Protein AF-A0A8T0EPK6-F1 (afdb_monomer_lite)

Structure (mmCIF, N/CA/C/O backbone):
data_AF-A0A8T0EPK6-F1
#
_entry.id   AF-A0A8T0EPK6-F1
#
loop_
_atom_site.group_PDB
_atom_site.id
_atom_site.type_symbol
_atom_site.label_atom_id
_atom_site.label_alt_id
_atom_site.label_comp_id
_atom_site.label_asym_id
_atom_site.label_entity_id
_atom_site.label_seq_id
_atom_site.pdbx_PDB_ins_code
_atom_site.Cartn_x
_atom_site.Cartn_y
_atom_site.Cartn_z
_atom_site.occupancy
_atom_site.B_iso_or_equiv
_atom_site.auth_seq_id
_atom_site.auth_comp_id
_atom_site.auth_asym_id
_atom_site.auth_atom_id
_atom_site.pdbx_PDB_model_num
ATOM 1 N N . MET A 1 1 ? 7.934 21.212 -7.593 1.00 54.94 1 MET A N 1
ATOM 2 C CA . MET A 1 1 ? 6.826 21.525 -8.518 1.00 54.94 1 MET A CA 1
ATOM 3 C C . MET A 1 1 ? 5.570 21.949 -7.765 1.00 54.94 1 MET A C 1
ATOM 5 O O . MET A 1 1 ? 5.146 23.077 -7.941 1.00 54.94 1 MET A O 1
ATOM 9 N N . LEU A 1 2 ? 5.043 21.119 -6.858 1.00 59.16 2 LEU A N 1
ATOM 10 C CA . LEU A 1 2 ? 3.765 21.383 -6.172 1.00 59.16 2 LEU A CA 1
ATOM 11 C C . LEU A 1 2 ? 3.836 22.326 -4.954 1.00 59.16 2 LEU A C 1
ATOM 13 O O . LEU A 1 2 ? 2.843 22.945 -4.594 1.00 59.16 2 LEU A O 1
ATOM 17 N N . THR A 1 3 ? 4.998 22.454 -4.313 1.00 61.75 3 THR A N 1
ATOM 18 C CA . THR A 1 3 ? 5.167 23.239 -3.072 1.00 61.75 3 THR A CA 1
ATOM 19 C C . THR A 1 3 ? 5.870 24.584 -3.276 1.00 61.75 3 THR A C 1
ATOM 21 O O . THR A 1 3 ? 5.873 25.424 -2.377 1.00 61.75 3 THR A O 1
ATOM 24 N N . GLY A 1 4 ? 6.452 24.811 -4.457 1.00 59.88 4 GLY A N 1
ATOM 25 C CA . GLY A 1 4 ? 7.113 26.067 -4.823 1.00 59.88 4 GLY A CA 1
ATOM 26 C C . GLY A 1 4 ? 6.169 27.030 -5.546 1.00 59.88 4 GLY A C 1
ATOM 27 O O . GLY A 1 4 ? 5.113 26.625 -6.024 1.00 59.88 4 GLY A O 1
ATOM 28 N N . ASP A 1 5 ? 6.558 28.299 -5.681 1.00 57.09 5 ASP A N 1
ATOM 29 C CA . ASP A 1 5 ? 5.807 29.312 -6.445 1.00 57.09 5 ASP A CA 1
ATOM 30 C C . ASP A 1 5 ? 5.974 29.141 -7.967 1.00 57.09 5 ASP A C 1
ATOM 32 O O . ASP A 1 5 ? 6.393 30.048 -8.686 1.00 57.09 5 ASP A O 1
ATOM 36 N N . MET A 1 6 ? 5.667 27.943 -8.463 1.00 64.62 6 MET A N 1
ATOM 37 C CA . MET A 1 6 ? 5.674 27.615 -9.888 1.00 64.62 6 MET A CA 1
ATOM 38 C C . MET A 1 6 ? 4.297 27.893 -10.519 1.00 64.62 6 MET A C 1
ATOM 40 O O . MET A 1 6 ? 3.319 28.163 -9.815 1.00 64.62 6 MET A O 1
ATOM 44 N N . LYS A 1 7 ? 4.208 27.887 -11.856 1.00 58.38 7 LYS A N 1
ATOM 45 C CA . LYS A 1 7 ? 2.965 28.217 -12.588 1.00 58.38 7 LYS A CA 1
ATOM 46 C C . LYS A 1 7 ? 1.820 27.264 -12.231 1.00 58.38 7 LYS A C 1
ATOM 48 O O . LYS A 1 7 ? 0.671 27.679 -12.146 1.00 58.38 7 LYS A O 1
ATOM 53 N N . GLU A 1 8 ? 2.162 26.020 -11.948 1.00 65.25 8 GLU A N 1
ATOM 54 C CA . GLU A 1 8 ? 1.281 24.910 -11.609 1.00 65.25 8 GLU A CA 1
ATOM 55 C C . GLU A 1 8 ? 0.547 25.160 -10.286 1.00 65.25 8 GLU A C 1
ATOM 57 O O . GLU A 1 8 ? -0.631 24.843 -10.165 1.00 65.25 8 GLU A O 1
ATOM 62 N N . LYS A 1 9 ? 1.191 25.845 -9.329 1.00 62.78 9 LYS A N 1
ATOM 63 C CA . LYS A 1 9 ? 0.548 26.282 -8.079 1.00 62.78 9 LYS A CA 1
ATOM 64 C C . LYS A 1 9 ? -0.528 27.350 -8.313 1.00 62.78 9 LYS A C 1
ATOM 66 O O . LYS A 1 9 ? -1.444 27.469 -7.512 1.00 62.78 9 LYS A O 1
ATOM 71 N N . LYS A 1 10 ? -0.417 28.145 -9.385 1.00 62.59 10 LYS A N 1
ATOM 72 C CA . LYS A 1 10 ? -1.391 29.202 -9.724 1.00 62.59 10 LYS A CA 1
ATOM 73 C C . LYS A 1 10 ? -2.528 28.708 -10.612 1.00 62.59 10 LYS A C 1
ATOM 75 O O . LYS A 1 10 ? -3.620 29.253 -10.530 1.00 62.59 10 LYS A O 1
ATOM 80 N N . ASN A 1 11 ? -2.253 27.720 -11.460 1.00 64.31 11 ASN A N 1
ATOM 81 C CA . ASN A 1 11 ? -3.214 27.202 -12.430 1.00 64.31 11 ASN A CA 1
ATOM 82 C C . ASN A 1 11 ? -3.942 25.936 -11.949 1.00 64.31 11 ASN A C 1
ATOM 84 O O . ASN A 1 11 ? -4.816 25.463 -12.666 1.00 64.31 11 ASN A O 1
ATOM 88 N N . GLU A 1 12 ? -3.565 25.378 -10.788 1.00 72.50 12 GLU A N 1
ATOM 89 C CA . GLU A 1 12 ? -4.112 24.127 -10.221 1.00 72.50 12 GLU A CA 1
ATOM 90 C C . GLU A 1 12 ? -4.113 22.950 -11.220 1.00 72.50 12 GLU A C 1
ATOM 92 O O . GLU A 1 12 ? -4.901 22.015 -11.116 1.00 72.50 12 GLU A O 1
ATOM 97 N N . CYS A 1 13 ? -3.217 22.998 -12.209 1.00 77.44 13 CYS A N 1
ATOM 98 C CA . CYS A 1 13 ? -3.175 22.077 -13.335 1.00 77.44 13 CYS A CA 1
ATOM 99 C C . CYS A 1 13 ? -1.723 21.793 -13.728 1.00 77.44 13 CYS A C 1
ATOM 101 O O . CYS A 1 13 ? -0.877 22.694 -13.721 1.00 77.44 13 CYS A O 1
ATOM 103 N N . ILE A 1 14 ? -1.458 20.535 -14.080 1.00 82.06 14 ILE A N 1
ATOM 104 C CA . ILE A 1 14 ? -0.208 20.077 -14.684 1.00 82.06 14 ILE A CA 1
ATOM 105 C C . ILE A 1 14 ? -0.566 19.466 -16.035 1.00 82.06 14 ILE A C 1
ATOM 107 O O . ILE A 1 14 ? -1.287 18.472 -16.092 1.00 82.06 14 ILE A O 1
ATOM 111 N N . GLU A 1 15 ? -0.054 20.057 -17.110 1.00 85.06 15 GLU A N 1
ATOM 112 C CA . GLU A 1 15 ? -0.225 19.543 -18.469 1.00 85.06 15 GLU A CA 1
ATOM 113 C C . GLU A 1 15 ? 0.918 18.573 -18.798 1.00 85.06 15 GLU A C 1
ATOM 115 O O . GLU A 1 15 ? 2.098 18.905 -18.655 1.00 85.06 15 GLU A O 1
ATOM 120 N N . ILE A 1 16 ? 0.560 17.354 -19.210 1.00 88.94 16 ILE A N 1
ATOM 121 C CA . ILE A 1 16 ? 1.489 16.305 -19.645 1.00 88.94 16 ILE A CA 1
ATOM 122 C C . ILE A 1 16 ? 1.130 15.964 -21.091 1.00 88.94 16 ILE A C 1
ATOM 124 O O . ILE A 1 16 ? 0.105 15.338 -21.346 1.00 88.94 16 ILE A O 1
ATOM 128 N N . GLU A 1 17 ? 1.958 16.412 -22.034 1.00 89.94 17 GLU A N 1
ATOM 129 C CA . GLU A 1 17 ? 1.695 16.284 -23.478 1.00 89.94 17 GLU A CA 1
ATOM 130 C C . GLU A 1 17 ? 2.476 15.140 -24.138 1.00 89.94 17 GLU A C 1
ATOM 132 O O . GLU A 1 17 ? 2.153 14.714 -25.244 1.00 89.94 17 GLU A O 1
ATOM 137 N N . ASP A 1 18 ? 3.518 14.642 -23.477 1.00 90.06 18 ASP A N 1
ATOM 138 C CA . ASP A 1 18 ? 4.487 13.706 -24.047 1.00 90.06 18 ASP A CA 1
ATOM 139 C C . ASP A 1 18 ? 4.348 12.272 -23.524 1.00 90.06 18 ASP A C 1
ATOM 141 O O . ASP A 1 18 ? 5.212 11.429 -23.764 1.00 90.06 18 ASP A O 1
ATOM 145 N N . ILE A 1 19 ? 3.246 11.987 -22.830 1.00 94.06 19 ILE A N 1
ATOM 146 C CA . ILE A 1 19 ? 2.870 10.648 -22.382 1.00 94.06 19 ILE A CA 1
ATOM 147 C C . ILE A 1 19 ? 1.453 10.368 -22.864 1.00 94.06 19 ILE A C 1
ATOM 149 O O . ILE A 1 19 ? 0.543 11.169 -22.653 1.00 94.06 19 ILE A O 1
ATOM 153 N N . ALA A 1 20 ? 1.267 9.218 -23.512 1.00 95.00 20 ALA A N 1
ATOM 154 C CA . ALA A 1 20 ? -0.048 8.769 -23.943 1.00 95.00 20 ALA A CA 1
ATOM 155 C C . ALA A 1 20 ? -0.995 8.625 -22.740 1.00 95.00 20 ALA A C 1
ATOM 157 O O . ALA A 1 20 ? -0.586 8.191 -21.663 1.00 95.00 20 ALA A O 1
ATOM 158 N N . TYR A 1 21 ? -2.269 8.971 -22.925 1.00 94.44 21 TYR A N 1
ATOM 159 C CA . TYR A 1 21 ? -3.256 8.980 -21.841 1.00 94.44 21 TYR A CA 1
ATOM 160 C C . TYR A 1 21 ? -3.342 7.639 -21.099 1.00 94.44 21 TYR A C 1
ATOM 162 O O . TYR A 1 21 ? -3.381 7.613 -19.873 1.00 94.44 21 TYR A O 1
ATOM 170 N N . ASP A 1 22 ? -3.327 6.524 -21.826 1.00 95.44 22 ASP A N 1
ATOM 171 C CA . ASP A 1 22 ? -3.434 5.186 -21.248 1.00 95.44 22 ASP A CA 1
ATOM 172 C C . ASP A 1 22 ? -2.182 4.774 -20.451 1.00 95.44 22 ASP A C 1
ATOM 174 O O . ASP A 1 22 ? -2.283 3.955 -19.539 1.00 95.44 22 ASP A O 1
ATOM 178 N N . VAL A 1 23 ? -1.010 5.322 -20.783 1.00 97.44 23 VAL A N 1
ATOM 179 C CA . VAL A 1 23 ? 0.231 5.158 -20.013 1.00 97.44 23 VAL A CA 1
ATOM 180 C C . VAL A 1 23 ? 0.194 6.052 -18.781 1.00 97.44 23 VAL A C 1
ATOM 182 O O . VAL A 1 23 ? 0.561 5.610 -17.694 1.00 97.44 23 VAL A O 1
ATOM 185 N N . LEU A 1 24 ? -0.278 7.292 -18.929 1.00 96.56 24 LEU A N 1
ATOM 186 C CA . LEU A 1 24 ? -0.398 8.233 -17.822 1.00 96.56 24 LEU A CA 1
ATOM 187 C C . LEU A 1 24 ? -1.385 7.731 -16.761 1.00 96.56 24 LEU A C 1
ATOM 189 O O . LEU A 1 24 ? -1.091 7.825 -15.573 1.00 96.56 24 LEU A O 1
ATOM 193 N N . ASP A 1 25 ? -2.512 7.153 -17.173 1.00 96.06 25 ASP A N 1
ATOM 194 C CA . ASP A 1 25 ? -3.487 6.539 -16.267 1.00 96.06 25 ASP A CA 1
ATOM 195 C C . ASP A 1 25 ? -2.848 5.412 -15.439 1.00 96.06 25 ASP A C 1
ATOM 197 O O . ASP A 1 25 ? -2.917 5.426 -14.211 1.00 96.06 25 ASP A O 1
ATOM 201 N N . LYS A 1 26 ? -2.102 4.508 -16.089 1.00 97.94 26 LYS A N 1
ATOM 202 C CA . LYS A 1 26 ? -1.347 3.436 -15.415 1.00 97.94 26 LYS A CA 1
ATOM 203 C C . LYS A 1 26 ? -0.242 3.978 -14.506 1.00 97.94 26 LYS A C 1
ATOM 205 O O . LYS A 1 26 ? -0.017 3.438 -13.426 1.00 97.94 26 LYS A O 1
ATOM 210 N N . PHE A 1 27 ? 0.438 5.045 -14.920 1.00 97.44 27 PHE A N 1
ATOM 211 C CA . PHE A 1 27 ? 1.474 5.705 -14.129 1.00 97.44 27 PHE A CA 1
ATOM 212 C C . PHE A 1 27 ? 0.887 6.298 -12.843 1.00 97.44 27 PHE A C 1
ATOM 214 O O . PHE A 1 27 ? 1.391 6.034 -11.754 1.00 97.44 27 PHE A O 1
ATOM 221 N N . VAL A 1 28 ? -0.222 7.035 -12.945 1.00 95.50 28 VAL A N 1
ATOM 222 C CA . VAL A 1 28 ? -0.933 7.576 -11.778 1.00 95.50 28 VAL A CA 1
ATOM 223 C C . VAL A 1 28 ? -1.485 6.444 -10.914 1.00 95.50 28 VAL A C 1
ATOM 225 O O . VAL A 1 28 ? -1.333 6.482 -9.697 1.00 95.50 28 VAL A O 1
ATOM 228 N N . PHE A 1 29 ? -2.062 5.406 -11.516 1.00 96.44 29 PHE A N 1
ATOM 229 C CA . PHE A 1 29 ? -2.534 4.232 -10.788 1.00 96.44 29 PHE A CA 1
ATOM 230 C C . PHE A 1 29 ? -1.410 3.576 -9.974 1.00 96.44 29 PHE A C 1
ATOM 232 O O . PHE A 1 29 ? -1.604 3.275 -8.794 1.00 96.44 29 PHE A O 1
ATOM 239 N N . PHE A 1 30 ? -0.218 3.424 -10.558 1.00 97.31 30 PHE A N 1
ATOM 240 C CA . PHE A 1 30 ? 0.958 2.914 -9.857 1.00 97.31 30 PHE A CA 1
ATOM 241 C C . PHE A 1 30 ? 1.322 3.785 -8.645 1.00 97.31 30 PHE A C 1
ATOM 243 O O . PHE A 1 30 ? 1.491 3.248 -7.553 1.00 97.31 30 PHE A O 1
ATOM 250 N N . LEU A 1 31 ? 1.356 5.116 -8.790 1.00 95.00 31 LEU A N 1
ATOM 251 C CA . LEU A 1 31 ? 1.685 6.034 -7.686 1.00 95.00 31 LEU A CA 1
ATOM 252 C C . LEU A 1 31 ? 0.762 5.885 -6.465 1.00 95.00 31 LEU A C 1
ATOM 254 O O . LEU A 1 31 ? 1.187 6.137 -5.341 1.00 95.00 31 LEU A O 1
ATOM 258 N N . TYR A 1 32 ? -0.494 5.486 -6.670 1.00 93.19 32 TYR A N 1
ATOM 259 C CA . TYR A 1 32 ? -1.463 5.306 -5.586 1.00 93.19 32 TYR A CA 1
ATOM 260 C C . TYR A 1 32 ? -1.478 3.896 -4.992 1.00 93.19 32 TYR A C 1
ATOM 262 O O . TYR A 1 32 ? -1.980 3.711 -3.884 1.00 93.19 32 TYR A O 1
ATOM 270 N N . THR A 1 33 ? -1.006 2.892 -5.731 1.00 93.38 33 THR A N 1
ATOM 271 C CA . THR A 1 33 ? -1.280 1.480 -5.410 1.00 93.38 33 THR A CA 1
ATOM 272 C C . THR A 1 33 ? -0.041 0.601 -5.331 1.00 93.38 33 THR A C 1
ATOM 274 O O . THR A 1 33 ? -0.163 -0.552 -4.921 1.00 93.38 33 THR A O 1
ATOM 277 N N . ASP A 1 34 ? 1.119 1.097 -5.769 1.00 95.00 34 ASP A N 1
ATOM 278 C CA . ASP A 1 34 ? 2.352 0.324 -5.966 1.00 95.00 34 ASP A CA 1
ATOM 279 C C . ASP A 1 34 ? 2.152 -0.932 -6.845 1.00 95.00 34 ASP A C 1
ATOM 281 O O . ASP A 1 34 ? 2.912 -1.899 -6.781 1.00 95.00 34 ASP A O 1
ATOM 285 N N . THR A 1 35 ? 1.080 -0.968 -7.648 1.00 95.75 35 THR A N 1
ATOM 286 C CA . THR A 1 35 ? 0.671 -2.163 -8.392 1.00 95.75 35 THR A CA 1
ATOM 287 C C . THR A 1 35 ? 1.232 -2.144 -9.808 1.00 95.75 35 THR A C 1
ATOM 289 O O . THR A 1 35 ? 0.911 -1.270 -10.608 1.00 95.75 35 THR A O 1
ATOM 292 N N . PHE A 1 36 ? 2.023 -3.167 -10.131 1.00 95.94 36 PHE A N 1
ATOM 293 C CA . PHE A 1 36 ? 2.616 -3.395 -11.448 1.00 95.94 36 PHE A CA 1
ATOM 294 C C . PHE A 1 36 ? 2.275 -4.813 -11.924 1.00 95.94 36 PHE A C 1
ATOM 296 O O . PHE A 1 36 ? 3.013 -5.768 -11.678 1.00 95.94 36 PHE A O 1
ATOM 303 N N . LYS A 1 37 ? 1.082 -4.978 -12.501 1.00 93.69 37 LYS A N 1
ATOM 304 C CA . LYS A 1 37 ? 0.535 -6.267 -12.951 1.00 93.69 37 LYS A CA 1
ATOM 305 C C . LYS A 1 37 ? -0.322 -6.059 -14.191 1.00 93.69 37 LYS A C 1
ATOM 307 O O . LYS A 1 37 ? -0.842 -4.965 -14.385 1.00 93.69 37 LYS A O 1
ATOM 312 N N . ASP A 1 38 ? -0.468 -7.117 -14.984 1.00 92.25 38 ASP A N 1
ATOM 313 C CA . ASP A 1 38 ? -1.351 -7.149 -16.157 1.00 92.25 38 ASP A CA 1
ATOM 314 C C . ASP A 1 38 ? -1.025 -6.043 -17.183 1.00 92.25 38 ASP A C 1
ATOM 316 O O . ASP A 1 38 ? -1.909 -5.378 -17.721 1.00 92.25 38 ASP A O 1
ATOM 320 N N . LEU A 1 39 ? 0.274 -5.828 -17.427 1.00 95.94 39 LEU A N 1
ATOM 321 C CA . LEU A 1 39 ? 0.796 -4.816 -18.346 1.00 95.94 39 LEU A CA 1
ATOM 322 C C . LEU A 1 39 ? 1.302 -5.457 -19.639 1.00 95.94 39 LEU A C 1
ATOM 324 O O . LEU A 1 39 ? 2.062 -6.424 -19.608 1.00 95.94 39 LEU A O 1
ATOM 328 N N . GLU A 1 40 ? 0.902 -4.877 -20.767 1.00 95.62 40 GLU A N 1
ATOM 329 C CA . GLU A 1 40 ? 1.432 -5.205 -22.092 1.00 95.62 40 GLU A CA 1
ATOM 330 C C . GLU A 1 40 ? 2.783 -4.514 -22.329 1.00 95.62 40 GLU A C 1
ATOM 332 O O . GLU A 1 40 ? 3.109 -3.511 -21.689 1.00 95.62 40 GLU A O 1
ATOM 337 N N . TRP A 1 41 ? 3.561 -5.040 -23.274 1.00 94.81 41 TRP A N 1
ATOM 338 C CA . TRP A 1 41 ? 4.922 -4.588 -23.571 1.00 94.81 41 TRP A CA 1
ATOM 339 C C . TRP A 1 41 ? 5.008 -3.081 -23.854 1.00 94.81 41 TRP A C 1
ATOM 341 O O . TRP A 1 41 ? 5.798 -2.366 -23.234 1.00 94.81 41 TRP A O 1
ATOM 351 N N . GLU A 1 42 ? 4.134 -2.573 -24.722 1.00 95.00 42 GLU A N 1
ATOM 352 C CA . GLU A 1 42 ? 4.067 -1.166 -25.120 1.00 95.00 42 GLU A CA 1
ATOM 353 C C . GLU A 1 42 ? 3.737 -0.256 -23.929 1.00 95.00 42 GLU A C 1
ATOM 355 O O . GLU A 1 42 ? 4.291 0.840 -23.796 1.00 95.00 42 GLU A O 1
ATOM 360 N N . ALA A 1 43 ? 2.881 -0.729 -23.017 1.00 97.00 43 ALA A N 1
ATOM 361 C CA . ALA A 1 43 ? 2.565 -0.006 -21.794 1.00 97.00 43 ALA A CA 1
ATOM 362 C C . ALA A 1 43 ? 3.790 0.075 -20.871 1.00 97.00 43 ALA A C 1
ATOM 364 O O . ALA A 1 43 ? 4.043 1.133 -20.297 1.00 97.00 43 ALA A O 1
ATOM 365 N N . VAL A 1 44 ? 4.582 -0.999 -20.756 1.00 97.44 44 VAL A N 1
ATOM 366 C CA . VAL A 1 44 ? 5.807 -1.003 -19.938 1.00 97.44 44 VAL A CA 1
ATOM 367 C C . VAL A 1 44 ? 6.883 -0.082 -20.519 1.00 97.44 44 VAL A C 1
ATOM 369 O O . VAL A 1 44 ? 7.544 0.619 -19.755 1.00 97.44 44 VAL A O 1
ATOM 372 N N . ILE A 1 45 ? 7.021 0.016 -21.846 1.00 96.00 45 ILE A N 1
ATOM 373 C CA . ILE A 1 45 ? 7.909 1.009 -22.487 1.00 96.00 45 ILE A CA 1
ATOM 374 C C . ILE A 1 45 ? 7.501 2.432 -22.100 1.00 96.00 45 ILE A C 1
ATOM 376 O O . ILE A 1 45 ? 8.342 3.237 -21.684 1.00 96.00 45 ILE A O 1
ATOM 380 N N . GLY A 1 46 ? 6.206 2.741 -22.202 1.00 96.56 46 GLY A N 1
ATOM 381 C CA . GLY A 1 46 ? 5.672 4.039 -21.800 1.00 96.56 46 GLY A CA 1
ATOM 382 C C . GLY A 1 46 ? 5.893 4.333 -20.313 1.00 96.56 46 GLY A C 1
ATOM 383 O O . GLY A 1 46 ? 6.293 5.441 -19.953 1.00 96.56 46 GLY A O 1
ATOM 384 N N . LEU A 1 47 ? 5.683 3.337 -19.449 1.00 98.00 47 LEU A N 1
ATOM 385 C CA . LEU A 1 47 ? 5.897 3.463 -18.008 1.00 98.00 47 LEU A CA 1
ATOM 386 C C . LEU A 1 47 ? 7.374 3.630 -17.653 1.00 98.00 47 LEU A C 1
ATOM 388 O O . LEU A 1 47 ? 7.676 4.431 -16.776 1.00 98.00 47 LEU A O 1
ATOM 392 N N . TYR A 1 48 ? 8.293 2.956 -18.348 1.00 97.50 48 TYR A N 1
ATOM 393 C CA . TYR A 1 48 ? 9.731 3.160 -18.173 1.00 97.50 48 TYR A CA 1
ATOM 394 C C . TYR A 1 48 ? 10.130 4.600 -18.511 1.00 97.50 48 TYR A C 1
ATOM 396 O O . TYR A 1 48 ? 10.816 5.252 -17.723 1.00 97.50 48 TYR A O 1
ATOM 404 N N . TYR A 1 49 ? 9.635 5.122 -19.640 1.00 95.69 49 TYR A N 1
ATOM 405 C CA . TYR A 1 49 ? 9.844 6.518 -20.028 1.00 95.69 49 TYR A CA 1
ATOM 406 C C . TYR A 1 49 ? 9.325 7.487 -18.955 1.00 95.69 49 TYR A C 1
ATOM 408 O O . TYR A 1 49 ? 10.043 8.397 -18.537 1.00 95.69 49 TYR A O 1
ATOM 416 N N . ALA A 1 50 ? 8.093 7.275 -18.483 1.00 96.56 50 ALA A N 1
ATOM 417 C CA . ALA A 1 50 ? 7.474 8.095 -17.446 1.00 96.56 50 ALA A CA 1
ATOM 418 C C . ALA A 1 50 ? 8.248 8.027 -16.119 1.00 96.56 50 ALA A C 1
ATOM 420 O O . ALA A 1 50 ? 8.506 9.055 -15.493 1.00 96.56 50 ALA A O 1
ATOM 421 N N . ALA A 1 51 ? 8.648 6.823 -15.707 1.00 96.56 51 ALA A N 1
ATOM 422 C CA . ALA A 1 51 ? 9.373 6.576 -14.470 1.00 96.56 51 ALA A CA 1
ATOM 423 C C . ALA A 1 51 ? 10.742 7.257 -14.460 1.00 96.56 51 ALA A C 1
ATOM 425 O O . ALA A 1 51 ? 11.087 7.898 -13.472 1.00 96.56 51 ALA A O 1
ATOM 426 N N . ASP A 1 52 ? 11.490 7.182 -15.561 1.00 94.69 52 ASP A N 1
ATOM 427 C CA . ASP A 1 52 ? 12.769 7.878 -15.699 1.00 94.69 52 ASP A CA 1
ATOM 428 C C . ASP A 1 52 ? 12.585 9.404 -15.696 1.00 94.69 52 ASP A C 1
ATOM 430 O O . ASP A 1 52 ? 13.230 10.118 -14.925 1.00 94.69 52 ASP A O 1
ATOM 434 N N . LYS A 1 53 ? 11.629 9.910 -16.486 1.00 92.81 53 LYS A N 1
ATOM 435 C CA . LYS A 1 53 ? 11.350 11.348 -16.599 1.00 92.81 53 LYS A CA 1
ATOM 436 C C . LYS A 1 53 ? 10.944 11.979 -15.264 1.00 92.81 53 LYS A C 1
ATOM 438 O O . LYS A 1 53 ? 11.410 13.071 -14.932 1.00 92.81 53 LYS A O 1
ATOM 443 N N . TYR A 1 54 ? 10.056 11.320 -14.521 1.00 93.12 54 TYR A N 1
ATOM 444 C CA . TYR A 1 54 ? 9.519 11.816 -13.249 1.00 93.12 54 TYR A CA 1
ATOM 445 C C . TYR A 1 54 ? 10.238 11.258 -12.018 1.00 93.12 54 TYR A C 1
ATOM 447 O O . TYR A 1 54 ? 9.821 11.547 -10.899 1.00 93.12 54 TYR A O 1
ATOM 455 N N . GLN A 1 55 ? 11.328 10.511 -12.214 1.00 93.38 55 GLN A N 1
ATOM 456 C CA . GLN A 1 55 ? 12.168 9.954 -11.150 1.00 93.38 55 GLN A CA 1
ATOM 457 C C . GLN A 1 55 ? 11.391 9.058 -10.170 1.00 93.38 55 GLN A C 1
ATOM 459 O O . GLN A 1 55 ? 11.618 9.076 -8.961 1.00 93.38 55 GLN A O 1
ATOM 464 N N . VAL A 1 56 ? 10.474 8.247 -10.702 1.00 95.31 56 VAL A N 1
ATOM 465 C CA . VAL A 1 56 ? 9.763 7.206 -9.948 1.00 95.31 56 VAL A CA 1
ATOM 466 C C . VAL A 1 56 ? 10.589 5.926 -10.018 1.00 95.31 56 VAL A C 1
ATOM 468 O O . VAL A 1 56 ? 10.293 4.997 -10.771 1.00 95.31 56 VAL A O 1
ATOM 471 N N . GLU A 1 57 ? 11.673 5.905 -9.248 1.00 94.62 57 GLU A N 1
ATOM 472 C CA . GLU A 1 57 ? 12.728 4.892 -9.354 1.00 94.62 57 GLU A CA 1
ATOM 473 C C . GLU A 1 57 ? 12.204 3.462 -9.135 1.00 94.62 57 GLU A C 1
ATOM 475 O O . GLU A 1 57 ? 12.552 2.556 -9.888 1.00 94.62 57 GLU A O 1
ATOM 480 N N . ARG A 1 58 ? 11.266 3.250 -8.203 1.00 96.31 58 ARG A N 1
ATOM 481 C CA . ARG A 1 58 ? 10.627 1.936 -8.004 1.00 96.31 58 ARG A CA 1
ATOM 482 C C . ARG A 1 58 ? 9.945 1.402 -9.263 1.00 96.31 58 ARG A C 1
ATOM 484 O O . ARG A 1 58 ? 10.124 0.237 -9.613 1.00 96.31 58 ARG A O 1
ATOM 491 N N . LEU A 1 59 ? 9.188 2.254 -9.955 1.00 97.31 59 LEU A N 1
ATOM 492 C CA . LEU A 1 59 ? 8.525 1.888 -11.207 1.00 97.31 59 LEU A CA 1
ATOM 493 C C . LEU A 1 59 ? 9.553 1.576 -12.294 1.00 97.31 59 LEU A C 1
ATOM 495 O O . LEU A 1 59 ? 9.385 0.616 -13.042 1.00 97.31 59 LEU A O 1
ATOM 499 N N . LYS A 1 60 ? 10.642 2.350 -12.352 1.00 96.31 60 LYS A N 1
ATOM 500 C CA . LYS A 1 60 ? 11.743 2.121 -13.291 1.00 96.31 60 LYS A CA 1
ATOM 501 C C . LYS A 1 60 ? 12.391 0.752 -13.061 1.00 96.31 60 LYS A C 1
ATOM 503 O O . LYS A 1 60 ? 12.537 -0.019 -14.005 1.00 96.31 60 LYS A O 1
ATOM 508 N N . ILE A 1 61 ? 12.688 0.412 -11.805 1.00 95.50 61 ILE A N 1
ATOM 509 C CA . ILE A 1 61 ? 13.228 -0.890 -11.382 1.00 95.50 61 ILE A CA 1
ATOM 510 C C . ILE A 1 61 ? 12.271 -2.035 -11.771 1.00 95.50 61 ILE A C 1
ATOM 512 O O . ILE A 1 61 ? 12.728 -3.050 -12.302 1.00 95.50 61 ILE A O 1
ATOM 516 N N . LEU A 1 62 ? 10.955 -1.871 -11.577 1.00 97.25 62 LEU A N 1
ATOM 517 C CA . LEU A 1 62 ? 9.939 -2.852 -11.994 1.00 97.25 62 LEU A CA 1
ATOM 518 C C . LEU A 1 62 ? 9.904 -3.049 -13.516 1.00 97.25 62 LEU A C 1
ATOM 520 O O . LEU A 1 62 ? 9.892 -4.190 -13.978 1.00 97.25 62 LEU A O 1
ATOM 524 N N . CYS A 1 63 ? 9.955 -1.963 -14.293 1.00 97.44 63 CYS A N 1
ATOM 525 C CA . CYS A 1 63 ? 10.010 -2.032 -15.755 1.00 97.44 63 CYS A CA 1
ATOM 526 C C . CYS A 1 63 ? 11.268 -2.773 -16.234 1.00 97.44 63 CYS A C 1
ATOM 528 O O . CYS A 1 63 ? 11.182 -3.661 -17.077 1.00 97.44 63 CYS A O 1
ATOM 530 N N . CYS A 1 64 ? 12.436 -2.471 -15.659 1.00 95.88 64 CYS A N 1
ATOM 531 C CA . CYS A 1 64 ? 13.676 -3.172 -15.996 1.00 95.88 64 CYS A CA 1
ATOM 532 C C . CYS A 1 64 ? 13.616 -4.667 -15.645 1.00 95.88 64 CYS A C 1
ATOM 534 O O . CYS A 1 64 ? 14.081 -5.499 -16.424 1.00 95.88 64 CYS A O 1
ATOM 536 N N . SER A 1 65 ? 13.025 -5.018 -14.496 1.00 95.25 65 SER A N 1
ATOM 537 C CA . SER A 1 65 ? 12.803 -6.416 -14.106 1.00 95.25 65 SER A CA 1
ATOM 538 C C . SER A 1 65 ? 11.903 -7.148 -15.110 1.00 95.25 65 SER A C 1
ATOM 540 O O . SER A 1 65 ? 12.237 -8.248 -15.547 1.00 95.25 65 SER A O 1
ATOM 542 N N . PHE A 1 66 ? 10.814 -6.505 -15.547 1.00 96.62 66 PHE A N 1
ATOM 543 C CA . PHE A 1 66 ? 9.913 -7.029 -16.575 1.00 96.62 66 PHE A CA 1
ATOM 544 C C . PHE A 1 66 ? 10.647 -7.306 -17.892 1.00 96.62 66 PHE A C 1
ATOM 546 O O . PHE A 1 66 ? 10.616 -8.431 -18.384 1.00 96.62 66 PHE A O 1
ATOM 553 N N . PHE A 1 67 ? 11.380 -6.321 -18.419 1.00 96.44 67 PHE A N 1
ATOM 554 C CA . PHE A 1 67 ? 12.107 -6.486 -19.678 1.00 96.44 67 PHE A CA 1
ATOM 555 C C . PHE A 1 67 ? 13.147 -7.605 -19.618 1.00 96.44 67 PHE A C 1
ATOM 557 O O . PHE A 1 67 ? 13.299 -8.349 -20.578 1.00 96.44 67 PHE A O 1
ATOM 564 N N . LEU A 1 68 ? 13.862 -7.748 -18.499 1.00 94.31 68 LEU A N 1
ATOM 565 C CA . LEU A 1 68 ? 14.882 -8.789 -18.352 1.00 94.31 68 LEU A CA 1
ATOM 566 C C . LEU A 1 68 ? 14.311 -10.189 -18.153 1.00 94.31 68 LEU A C 1
ATOM 568 O O . LEU A 1 68 ? 15.018 -11.163 -18.411 1.00 94.31 68 LEU A O 1
ATOM 572 N N . LYS A 1 69 ? 13.073 -10.305 -17.673 1.00 94.50 69 LYS A N 1
ATOM 573 C CA . LYS A 1 69 ? 12.412 -11.598 -17.508 1.00 94.50 69 LYS A CA 1
ATOM 574 C C . LYS A 1 69 ? 12.060 -12.227 -18.857 1.00 94.50 69 LYS A C 1
ATOM 576 O O . LYS A 1 69 ? 12.221 -13.435 -19.005 1.00 94.50 69 LYS A O 1
ATOM 581 N N . ASP A 1 70 ? 11.643 -11.402 -19.814 1.00 93.06 70 ASP A N 1
ATOM 582 C CA . ASP A 1 70 ? 11.145 -11.831 -21.125 1.00 93.06 70 ASP A CA 1
ATOM 583 C C . ASP A 1 70 ? 12.053 -11.374 -22.290 1.00 93.06 70 ASP A C 1
ATOM 585 O O . ASP A 1 70 ? 11.624 -11.316 -23.442 1.00 93.06 70 ASP A O 1
ATOM 589 N N . ILE A 1 71 ? 13.320 -11.039 -22.011 1.00 95.81 71 ILE A N 1
ATOM 590 C CA . ILE A 1 71 ? 14.302 -10.664 -23.041 1.00 95.81 71 ILE A CA 1
ATOM 591 C C . ILE A 1 71 ? 14.622 -11.845 -23.966 1.00 95.81 71 ILE A C 1
ATOM 593 O O . ILE A 1 71 ? 14.931 -12.950 -23.513 1.00 95.81 71 ILE A O 1
ATOM 597 N N . ASP A 1 72 ? 14.597 -11.596 -25.273 1.00 95.31 72 ASP A N 1
ATOM 598 C CA . ASP A 1 72 ? 14.893 -12.579 -26.309 1.00 95.31 72 ASP A CA 1
ATOM 599 C C . ASP A 1 72 ? 15.589 -11.950 -27.533 1.00 95.31 72 ASP A C 1
ATOM 601 O O . ASP A 1 72 ? 15.927 -10.766 -27.567 1.00 95.31 72 ASP A O 1
ATOM 605 N N . VAL A 1 73 ? 15.836 -12.756 -28.568 1.00 93.94 73 VAL A N 1
ATOM 606 C CA . VAL A 1 73 ? 16.505 -12.303 -29.800 1.00 93.94 73 VAL A CA 1
ATOM 607 C C . VAL A 1 73 ? 15.657 -11.361 -30.665 1.00 93.94 73 VAL A C 1
ATOM 609 O O . VAL A 1 73 ? 16.201 -10.695 -31.547 1.00 93.94 73 VAL A O 1
ATOM 612 N N . HIS A 1 74 ? 14.344 -11.294 -30.438 1.00 92.19 74 HIS A N 1
ATOM 613 C CA . HIS A 1 74 ? 13.415 -10.470 -31.207 1.00 92.19 74 HIS A CA 1
ATOM 614 C C . HIS A 1 74 ? 13.250 -9.078 -30.591 1.00 92.19 74 HIS A C 1
ATOM 616 O O . HIS A 1 74 ? 13.148 -8.105 -31.336 1.00 92.19 74 HIS A O 1
ATOM 622 N N . ASN A 1 75 ? 13.265 -8.966 -29.260 1.00 94.50 75 ASN A N 1
ATOM 623 C CA . ASN A 1 75 ? 13.024 -7.707 -28.548 1.00 94.50 75 ASN A CA 1
ATOM 624 C C . ASN A 1 75 ? 14.303 -6.990 -28.072 1.00 94.50 75 ASN A C 1
ATOM 626 O O . ASN A 1 75 ? 14.271 -5.792 -27.788 1.00 94.50 75 ASN A O 1
ATOM 630 N N . VAL A 1 76 ? 15.458 -7.663 -28.040 1.00 96.06 76 VAL A N 1
ATOM 631 C CA . VAL A 1 76 ? 16.699 -7.097 -27.480 1.00 96.06 76 VAL A CA 1
ATOM 632 C C . VAL A 1 76 ? 17.169 -5.799 -28.152 1.00 96.06 76 VAL A C 1
ATOM 634 O O . VAL A 1 76 ? 17.722 -4.920 -27.486 1.00 96.06 76 VAL A O 1
ATOM 637 N N . CYS A 1 77 ? 16.939 -5.643 -29.458 1.00 95.25 77 CYS A N 1
ATOM 638 C CA . CYS A 1 77 ? 17.279 -4.417 -30.184 1.00 95.25 77 CYS A CA 1
ATOM 639 C C . CYS A 1 77 ? 16.421 -3.229 -29.726 1.00 95.25 77 CYS A C 1
ATOM 641 O O . CYS A 1 77 ? 16.946 -2.134 -29.538 1.00 95.25 77 CYS A O 1
ATOM 643 N N . GLU A 1 78 ? 15.125 -3.450 -29.491 1.00 93.94 78 GLU A N 1
ATOM 644 C CA . GLU A 1 78 ? 14.208 -2.428 -28.979 1.00 93.94 78 GLU A CA 1
ATOM 645 C C . GLU A 1 78 ? 14.597 -1.993 -27.565 1.00 93.94 78 GLU A C 1
ATOM 647 O O . GLU A 1 78 ? 14.718 -0.797 -27.289 1.00 93.94 78 GLU A O 1
ATOM 652 N N . ILE A 1 79 ? 14.904 -2.960 -26.697 1.00 95.56 79 ILE A N 1
ATOM 653 C CA . ILE A 1 79 ? 15.370 -2.685 -25.336 1.00 95.56 79 ILE A CA 1
ATOM 654 C C . ILE A 1 79 ? 16.676 -1.872 -25.358 1.00 95.56 79 ILE A C 1
ATOM 656 O O . ILE A 1 79 ? 16.824 -0.910 -24.603 1.00 95.56 79 ILE A O 1
ATOM 660 N N . LEU A 1 80 ? 17.628 -2.210 -26.236 1.00 94.69 80 LEU A N 1
ATOM 661 C CA . LEU A 1 80 ? 18.867 -1.438 -26.377 1.00 94.69 80 LEU A CA 1
ATOM 662 C C . LEU A 1 80 ? 18.611 0.014 -26.786 1.00 94.69 80 LEU A C 1
ATOM 664 O O . LEU A 1 80 ? 19.263 0.912 -26.251 1.00 94.69 80 LEU A O 1
ATOM 668 N N . MET A 1 81 ? 17.684 0.253 -27.716 1.00 92.19 81 MET A N 1
ATOM 669 C CA . MET A 1 81 ? 17.307 1.611 -28.119 1.00 92.19 81 MET A CA 1
ATOM 670 C C . MET A 1 81 ? 16.690 2.388 -26.954 1.00 92.19 81 MET A C 1
ATOM 672 O O . MET A 1 81 ? 17.035 3.552 -26.736 1.00 92.19 81 MET A O 1
ATOM 676 N N . LEU A 1 82 ? 15.826 1.735 -26.172 1.00 92.12 82 LEU A N 1
ATOM 677 C CA . LEU A 1 82 ? 15.224 2.319 -24.976 1.00 92.12 82 LEU A CA 1
ATOM 678 C C . LEU A 1 82 ? 16.299 2.738 -23.962 1.00 92.12 82 LEU A C 1
ATOM 680 O O . LEU A 1 82 ? 16.327 3.879 -23.504 1.00 92.12 82 LEU A O 1
ATOM 684 N N . ILE A 1 83 ? 17.243 1.848 -23.669 1.00 92.69 83 ILE A N 1
ATOM 685 C CA . ILE A 1 83 ? 18.358 2.105 -22.750 1.00 92.69 83 ILE A CA 1
ATOM 686 C C . ILE A 1 83 ? 19.264 3.235 -23.244 1.00 92.69 83 ILE A C 1
ATOM 688 O O . ILE A 1 83 ? 19.779 4.021 -22.444 1.00 92.69 83 ILE A O 1
ATOM 692 N N . ASP A 1 84 ? 19.507 3.319 -24.552 1.00 91.38 84 ASP A N 1
ATOM 693 C CA . ASP A 1 84 ? 20.355 4.365 -25.122 1.00 91.38 84 ASP A CA 1
ATOM 694 C C . ASP A 1 84 ? 19.757 5.755 -24.960 1.00 91.38 84 ASP A C 1
ATOM 696 O O . ASP A 1 84 ? 20.474 6.682 -24.580 1.00 91.38 84 ASP A O 1
ATOM 700 N N . LYS A 1 85 ? 18.435 5.855 -25.109 1.00 89.06 85 LYS A N 1
ATOM 701 C CA . LYS A 1 85 ? 17.675 7.083 -24.884 1.00 89.06 85 LYS A CA 1
ATOM 702 C C . LYS A 1 85 ? 17.694 7.553 -23.422 1.00 89.06 85 LYS A C 1
ATOM 704 O O . LYS A 1 85 ? 17.695 8.757 -23.187 1.00 89.06 85 LYS A O 1
ATOM 709 N N . HIS A 1 86 ? 17.700 6.627 -22.461 1.00 88.31 86 HIS A N 1
ATOM 710 C CA . HIS A 1 86 ? 17.530 6.921 -21.027 1.00 88.31 86 HIS A CA 1
ATOM 711 C C . HIS A 1 86 ? 18.811 6.816 -20.186 1.00 88.31 86 HIS A C 1
ATOM 713 O O . HIS A 1 86 ? 18.802 7.105 -18.993 1.00 88.31 86 HIS A O 1
ATOM 719 N N . HIS A 1 87 ? 19.932 6.423 -20.794 1.00 88.00 87 HIS A N 1
ATOM 720 C CA . HIS A 1 87 ? 21.251 6.352 -20.151 1.00 88.00 87 HIS A CA 1
ATOM 721 C C . HIS A 1 87 ? 21.311 5.494 -18.867 1.00 88.00 87 HIS A C 1
ATOM 723 O O . HIS A 1 87 ? 22.121 5.753 -17.978 1.00 88.00 87 HIS A O 1
ATOM 729 N N . ASP A 1 88 ? 20.507 4.433 -18.786 1.00 88.94 88 ASP A N 1
ATOM 730 C CA . ASP A 1 88 ? 20.488 3.508 -17.648 1.00 88.94 88 ASP A CA 1
ATOM 731 C C . ASP A 1 88 ? 21.656 2.511 -17.723 1.00 88.94 88 ASP A C 1
ATOM 733 O O . ASP A 1 88 ? 21.651 1.578 -18.529 1.00 88.94 88 ASP A O 1
ATOM 737 N N . SER A 1 89 ? 22.695 2.732 -16.913 1.00 88.56 89 SER A N 1
ATOM 738 C CA . SER A 1 89 ? 23.938 1.951 -16.958 1.00 88.56 89 SER A CA 1
ATOM 739 C C . SER A 1 89 ? 23.771 0.508 -16.490 1.00 88.56 89 SER A C 1
ATOM 741 O O . SER A 1 89 ? 24.373 -0.400 -17.067 1.00 88.56 89 SER A O 1
ATOM 743 N N . ASP A 1 90 ? 22.960 0.290 -15.458 1.00 89.56 90 ASP A N 1
ATOM 744 C CA . ASP A 1 90 ? 22.782 -1.033 -14.863 1.00 89.56 90 ASP A CA 1
ATOM 745 C C . ASP A 1 90 ? 21.916 -1.907 -15.763 1.00 89.56 90 ASP A C 1
ATOM 747 O O . ASP A 1 90 ? 22.244 -3.075 -16.001 1.00 89.56 90 ASP A O 1
ATOM 751 N N . PHE A 1 91 ? 20.847 -1.326 -16.317 1.00 93.50 91 PHE A N 1
ATOM 752 C CA . PHE A 1 91 ? 20.010 -2.016 -17.285 1.00 93.50 91 PHE A CA 1
ATOM 753 C C . PHE A 1 91 ? 20.799 -2.315 -18.564 1.00 93.50 91 PHE A C 1
ATOM 755 O O . PHE A 1 91 ? 20.794 -3.455 -19.037 1.00 93.50 91 PHE A O 1
ATOM 762 N N . ARG A 1 92 ? 21.583 -1.339 -19.055 1.00 93.38 92 ARG A N 1
ATOM 763 C CA . ARG A 1 92 ? 22.496 -1.522 -20.193 1.00 93.38 92 ARG A CA 1
ATOM 764 C C . ARG A 1 92 ? 23.397 -2.723 -20.009 1.00 93.38 92 ARG A C 1
ATOM 766 O O . ARG A 1 92 ? 23.456 -3.573 -20.890 1.00 93.38 92 ARG A O 1
ATOM 773 N N . MET A 1 93 ? 24.092 -2.799 -18.879 1.00 91.31 93 MET A N 1
ATOM 774 C CA . MET A 1 93 ? 25.064 -3.860 -18.661 1.00 91.31 93 MET A CA 1
ATOM 775 C C . MET A 1 93 ? 24.420 -5.249 -18.696 1.00 91.31 93 MET A C 1
ATOM 777 O O . MET A 1 93 ? 24.989 -6.170 -19.275 1.00 91.31 93 MET A O 1
ATOM 781 N N . ARG A 1 94 ? 23.219 -5.401 -18.129 1.00 92.50 94 ARG A N 1
ATOM 782 C CA . ARG A 1 94 ? 22.494 -6.682 -18.113 1.00 92.50 94 ARG A CA 1
ATOM 783 C C . ARG A 1 94 ? 22.023 -7.100 -19.506 1.00 92.50 94 ARG A C 1
ATOM 785 O O . ARG A 1 94 ? 22.134 -8.274 -19.856 1.00 92.50 94 ARG A O 1
ATOM 792 N N . VAL A 1 95 ? 21.553 -6.147 -20.308 1.00 95.25 95 VAL A N 1
ATOM 793 C CA . VAL A 1 95 ? 21.151 -6.394 -21.701 1.00 95.25 95 VAL A CA 1
ATOM 794 C C . VAL A 1 95 ? 22.362 -6.705 -22.579 1.00 95.25 95 VAL A C 1
ATOM 796 O O . VAL A 1 95 ? 22.335 -7.665 -23.343 1.00 95.25 95 VAL A O 1
ATOM 799 N N . GLU A 1 96 ? 23.466 -5.973 -22.425 1.00 93.94 96 GLU A N 1
ATOM 800 C CA . GLU A 1 96 ? 24.733 -6.279 -23.101 1.00 93.94 96 GLU A CA 1
ATOM 801 C C . GLU A 1 96 ? 25.254 -7.677 -22.730 1.00 93.94 96 GLU A C 1
ATOM 803 O O . GLU A 1 96 ? 25.725 -8.411 -23.599 1.00 93.94 96 GLU A O 1
ATOM 808 N N . ASP A 1 97 ? 25.140 -8.088 -21.465 1.00 92.50 97 ASP A N 1
ATOM 809 C CA . ASP A 1 97 ? 25.519 -9.435 -21.037 1.00 92.50 97 ASP A CA 1
ATOM 810 C C . ASP A 1 97 ? 24.635 -10.520 -21.655 1.00 92.50 97 ASP A C 1
ATOM 812 O O . ASP A 1 97 ? 25.159 -11.569 -22.035 1.00 92.50 97 ASP A O 1
ATOM 816 N N . PHE A 1 98 ? 23.326 -10.286 -21.792 1.00 95.00 98 PHE A N 1
ATOM 817 C CA . PHE A 1 98 ? 22.438 -11.188 -22.529 1.00 95.00 98 PHE A CA 1
ATOM 818 C C . PHE A 1 98 ? 22.854 -11.297 -24.000 1.00 95.00 98 PHE A C 1
ATOM 820 O O . PHE A 1 98 ? 22.995 -12.409 -24.511 1.00 95.00 98 PHE A O 1
ATOM 827 N N . ILE A 1 99 ? 23.126 -10.167 -24.660 1.00 95.88 99 ILE A N 1
ATOM 828 C CA . ILE A 1 99 ? 23.546 -10.145 -26.066 1.00 95.88 99 ILE A CA 1
ATOM 829 C C . ILE A 1 99 ? 24.827 -10.940 -26.261 1.00 95.88 99 ILE A C 1
ATOM 831 O O . ILE A 1 99 ? 24.915 -11.776 -27.148 1.00 95.88 99 ILE A O 1
ATOM 835 N N . LEU A 1 100 ? 25.822 -10.704 -25.409 1.00 93.38 100 LEU A N 1
ATOM 836 C CA . LEU A 1 100 ? 27.130 -11.337 -25.537 1.00 93.38 100 LEU A CA 1
ATOM 837 C C . LEU A 1 100 ? 27.120 -12.822 -25.149 1.00 93.38 100 LEU A C 1
ATOM 839 O O . LEU A 1 100 ? 28.039 -13.540 -25.530 1.00 93.38 100 LEU A O 1
ATOM 843 N N . LYS A 1 101 ? 26.125 -13.286 -24.384 1.00 93.94 101 LYS A N 1
ATOM 844 C CA . LYS A 1 101 ? 25.905 -14.718 -24.117 1.00 93.94 101 LYS A CA 1
ATOM 845 C C . LYS A 1 101 ? 25.243 -15.443 -25.294 1.00 93.94 101 LYS A C 1
ATOM 847 O O . LYS A 1 101 ? 25.399 -16.654 -25.390 1.00 93.94 101 LYS A O 1
ATOM 852 N N . ASN A 1 102 ? 24.534 -14.714 -26.156 1.00 95.50 102 ASN A N 1
ATOM 853 C CA . ASN A 1 102 ? 23.773 -15.235 -27.297 1.00 95.50 102 ASN A CA 1
ATOM 854 C C . ASN A 1 102 ? 24.233 -14.586 -28.620 1.00 95.50 102 ASN A C 1
ATOM 856 O O . ASN A 1 102 ? 23.437 -14.356 -29.531 1.00 95.50 102 ASN A O 1
ATOM 860 N N . ASP A 1 103 ? 25.514 -14.232 -28.714 1.00 95.12 103 ASP A N 1
ATOM 861 C CA . ASP A 1 103 ? 26.043 -13.346 -29.752 1.00 95.12 103 ASP A CA 1
ATOM 862 C C . ASP A 1 103 ? 25.959 -13.943 -31.160 1.00 95.12 103 ASP A C 1
ATOM 864 O O . ASP A 1 103 ? 25.575 -13.245 -32.098 1.00 95.12 103 ASP A O 1
ATOM 868 N N . ASP A 1 104 ? 26.261 -15.232 -31.307 1.00 94.38 104 ASP A N 1
ATOM 869 C CA . ASP A 1 104 ? 26.183 -15.938 -32.588 1.00 94.38 104 ASP A CA 1
ATOM 870 C C . ASP A 1 104 ? 24.761 -15.903 -33.179 1.00 94.38 104 ASP A C 1
ATOM 872 O O . ASP A 1 104 ? 24.591 -15.649 -34.376 1.00 94.38 104 ASP A O 1
ATOM 876 N N . GLU A 1 105 ? 23.738 -16.112 -32.344 1.00 96.50 105 GLU A N 1
ATOM 877 C CA . GLU A 1 105 ? 22.329 -16.084 -32.752 1.00 96.50 105 GLU A CA 1
ATOM 878 C C . GLU A 1 105 ? 21.869 -14.653 -33.057 1.00 96.50 105 GLU A C 1
ATOM 880 O O . GLU A 1 105 ? 21.339 -14.381 -34.138 1.00 96.50 105 GLU A O 1
ATOM 885 N N . ILE A 1 106 ? 22.138 -13.715 -32.142 1.00 96.69 106 ILE A N 1
ATOM 886 C CA . ILE A 1 106 ? 21.684 -12.326 -32.257 1.00 96.69 106 ILE A CA 1
ATOM 887 C C . ILE A 1 106 ? 22.349 -11.637 -33.446 1.00 96.69 106 ILE A C 1
ATOM 889 O O . ILE A 1 106 ? 21.646 -11.094 -34.297 1.00 96.69 106 ILE A O 1
ATOM 893 N N . PHE A 1 107 ? 23.676 -11.686 -33.577 1.00 95.81 107 PHE A N 1
ATOM 894 C CA . PHE A 1 107 ? 24.386 -10.968 -34.644 1.00 95.81 107 PHE A CA 1
ATOM 895 C C . PHE A 1 107 ? 24.130 -11.554 -36.040 1.00 95.81 107 PHE A C 1
ATOM 897 O O . PHE A 1 107 ? 24.305 -10.859 -37.044 1.00 95.81 107 PHE A O 1
ATOM 904 N N . SER A 1 108 ? 23.676 -12.808 -36.121 1.00 94.81 108 SER A N 1
ATOM 905 C CA . SER A 1 108 ? 23.277 -13.445 -37.381 1.00 94.81 108 SER A CA 1
ATOM 906 C C . SER A 1 108 ? 21.811 -13.183 -37.760 1.00 94.81 108 SER A C 1
ATOM 908 O O . SER A 1 108 ? 21.453 -13.349 -38.937 1.00 94.81 108 SER A O 1
ATOM 910 N N . SER A 1 109 ? 20.980 -12.771 -36.795 1.00 95.88 109 SER A N 1
ATOM 911 C CA . SER A 1 109 ? 19.535 -12.567 -36.953 1.00 95.88 109 SER A CA 1
ATOM 912 C C . SER A 1 109 ? 19.186 -11.477 -37.975 1.00 95.88 109 SER A C 1
ATOM 914 O O . SER A 1 109 ? 19.968 -10.562 -38.253 1.00 95.88 109 SER A O 1
ATOM 916 N N . SER A 1 110 ? 17.987 -11.563 -38.557 1.00 94.81 110 SER A N 1
ATOM 917 C CA . SER A 1 110 ? 17.449 -10.496 -39.411 1.00 94.81 110 SER A CA 1
ATOM 918 C C . SER A 1 110 ? 17.182 -9.214 -38.624 1.00 94.81 110 SER A C 1
ATOM 920 O O . SER A 1 110 ? 17.452 -8.133 -39.138 1.00 94.81 110 SER A O 1
ATOM 922 N N . THR A 1 111 ? 16.720 -9.338 -37.377 1.00 94.50 111 THR A N 1
ATOM 923 C CA . THR A 1 111 ? 16.421 -8.210 -36.484 1.00 94.50 111 THR A CA 1
ATOM 924 C C . THR A 1 111 ? 17.664 -7.366 -36.217 1.00 94.50 111 THR A C 1
ATOM 926 O O . THR A 1 111 ? 17.629 -6.149 -36.368 1.00 94.50 111 THR A O 1
ATOM 929 N N . TRP A 1 112 ? 18.803 -7.999 -35.916 1.00 96.25 112 TRP A N 1
ATOM 930 C CA . TRP A 1 112 ? 20.055 -7.273 -35.690 1.00 96.25 112 TRP A CA 1
ATOM 931 C C . TRP A 1 112 ? 20.591 -6.614 -36.961 1.00 96.25 112 TRP A C 1
ATOM 933 O O . TRP A 1 112 ? 21.097 -5.498 -36.909 1.00 96.25 112 TRP A O 1
ATOM 943 N N . LYS A 1 113 ? 20.460 -7.272 -38.121 1.00 94.94 113 LYS A N 1
ATOM 944 C CA . LYS A 1 113 ? 20.849 -6.676 -39.412 1.00 94.94 113 LYS A CA 1
ATOM 945 C C . LYS A 1 113 ? 20.034 -5.421 -39.713 1.00 94.94 113 LYS A C 1
ATOM 947 O O . LYS A 1 113 ? 20.619 -4.396 -40.037 1.00 94.94 113 LYS A O 1
ATOM 952 N N . GLN A 1 114 ? 18.717 -5.481 -39.519 1.00 94.81 114 GLN A N 1
ATOM 953 C CA . GLN A 1 114 ? 17.851 -4.309 -39.645 1.00 94.81 114 GLN A CA 1
ATOM 954 C C . GLN A 1 114 ? 18.259 -3.205 -38.656 1.00 94.81 114 GLN A C 1
ATOM 956 O O . GLN A 1 114 ? 18.372 -2.044 -39.036 1.00 94.81 114 GLN A O 1
ATOM 961 N N . PHE A 1 115 ? 18.565 -3.567 -37.410 1.00 95.56 115 PHE A N 1
ATOM 962 C CA . PHE A 1 115 ? 19.022 -2.618 -36.397 1.00 95.56 115 PHE A CA 1
ATOM 963 C C . PHE A 1 115 ? 20.355 -1.934 -36.768 1.00 95.56 115 PHE A C 1
ATOM 965 O O . PHE A 1 115 ? 20.530 -0.742 -36.513 1.00 95.56 115 PHE A O 1
ATOM 972 N N . VAL A 1 116 ? 21.279 -2.649 -37.422 1.00 95.81 116 VAL A N 1
ATOM 973 C CA . VAL A 1 116 ? 22.521 -2.082 -37.987 1.00 95.81 116 VAL A CA 1
ATOM 974 C C . VAL A 1 116 ? 22.231 -1.077 -39.097 1.00 95.81 116 VAL A C 1
ATOM 976 O O . VAL A 1 116 ? 22.879 -0.032 -39.137 1.00 95.81 116 VAL A O 1
ATOM 979 N N . ASP A 1 117 ? 21.269 -1.365 -39.969 1.00 94.69 117 ASP A N 1
ATOM 980 C CA . ASP A 1 117 ? 20.909 -0.465 -41.067 1.00 94.69 117 ASP A CA 1
ATOM 981 C C . ASP A 1 117 ? 20.238 0.821 -40.550 1.00 94.69 117 ASP A C 1
ATOM 983 O O . ASP A 1 117 ? 20.520 1.914 -41.044 1.00 94.69 117 ASP A O 1
ATOM 987 N N . GLU A 1 118 ? 19.382 0.708 -39.531 1.00 93.31 118 GLU A N 1
ATOM 988 C CA . GLU A 1 118 ? 18.629 1.834 -38.968 1.00 93.31 118 GLU A CA 1
ATOM 989 C C . GLU A 1 118 ? 19.453 2.698 -37.997 1.00 93.31 118 GLU A C 1
ATOM 991 O O . GLU A 1 118 ? 19.310 3.923 -37.985 1.00 93.31 118 GLU A O 1
ATOM 996 N N . GLN A 1 119 ? 20.308 2.086 -37.171 1.00 91.31 119 GLN A N 1
ATOM 997 C CA . GLN A 1 119 ? 21.043 2.752 -36.087 1.00 91.31 119 GLN A CA 1
ATOM 998 C C . GLN A 1 119 ? 22.492 2.248 -35.981 1.00 91.31 119 GLN A C 1
ATOM 1000 O O . GLN A 1 119 ? 22.876 1.731 -34.940 1.00 91.31 119 GLN A O 1
ATOM 1005 N N . PRO A 1 120 ? 23.364 2.434 -36.987 1.00 93.19 120 PRO A N 1
ATOM 1006 C CA . PRO A 1 120 ? 24.633 1.699 -37.115 1.00 93.19 120 PRO A CA 1
ATOM 1007 C C . PRO A 1 120 ? 25.605 1.839 -35.935 1.00 93.19 120 PRO A C 1
ATOM 1009 O O . PRO A 1 120 ? 26.414 0.944 -35.681 1.00 93.19 120 PRO A O 1
ATOM 1012 N N . PHE A 1 121 ? 25.549 2.949 -35.195 1.00 93.50 121 PHE A N 1
ATOM 1013 C CA . PHE A 1 121 ? 26.486 3.213 -34.105 1.00 93.50 121 PHE A CA 1
ATOM 1014 C C . PHE A 1 121 ? 26.253 2.322 -32.875 1.00 93.50 121 PHE A C 1
ATOM 1016 O O . PHE A 1 121 ? 27.216 1.813 -32.299 1.00 93.50 121 PHE A O 1
ATOM 1023 N N . LEU A 1 122 ? 24.996 2.116 -32.472 1.00 93.94 122 LEU A N 1
ATOM 1024 C CA . LEU A 1 122 ? 24.659 1.392 -31.243 1.00 93.94 122 LEU A CA 1
ATOM 1025 C C . LEU A 1 122 ? 24.989 -0.118 -31.330 1.00 93.94 122 LEU A C 1
ATOM 1027 O O . LEU A 1 122 ? 25.719 -0.597 -30.461 1.00 93.94 122 LEU A O 1
ATOM 1031 N N . PRO A 1 123 ? 24.606 -0.857 -32.391 1.00 95.06 123 PRO A N 1
ATOM 1032 C CA . PRO A 1 123 ? 25.039 -2.230 -32.639 1.00 95.06 123 PRO A CA 1
ATOM 1033 C C . PRO A 1 123 ? 26.555 -2.354 -32.722 1.00 95.06 123 PRO A C 1
ATOM 1035 O O . PRO A 1 123 ? 27.120 -3.250 -32.103 1.00 95.06 123 PRO A O 1
ATOM 1038 N N . ALA A 1 124 ? 27.231 -1.450 -33.443 1.00 94.69 124 ALA A N 1
ATOM 1039 C CA . ALA A 1 124 ? 28.685 -1.490 -33.573 1.00 94.69 124 ALA A CA 1
ATOM 1040 C C . ALA A 1 124 ? 29.364 -1.344 -32.204 1.00 94.69 124 ALA A C 1
ATOM 1042 O O . ALA A 1 124 ? 30.243 -2.136 -31.862 1.00 94.69 124 ALA A O 1
ATOM 1043 N N . LYS A 1 125 ? 28.913 -0.384 -31.387 1.00 93.50 125 LYS A N 1
ATOM 1044 C CA . LYS A 1 125 ? 29.385 -0.206 -30.010 1.00 93.50 125 LYS A CA 1
ATOM 1045 C C . LYS A 1 125 ? 29.161 -1.470 -29.175 1.00 93.50 125 LYS A C 1
ATOM 1047 O O . LYS A 1 125 ? 30.091 -1.903 -28.500 1.00 93.50 125 LYS A O 1
ATOM 1052 N N . THR A 1 126 ? 27.981 -2.084 -29.256 1.00 93.94 126 THR A N 1
ATOM 1053 C CA . THR A 1 126 ? 27.662 -3.317 -28.520 1.00 93.94 126 THR A CA 1
ATOM 1054 C C . THR A 1 126 ? 28.501 -4.510 -28.987 1.00 93.94 126 THR A C 1
ATOM 1056 O O . THR A 1 126 ? 29.024 -5.251 -28.160 1.00 93.94 126 THR A O 1
ATOM 1059 N N . MET A 1 127 ? 28.716 -4.684 -30.295 1.00 94.12 127 MET A N 1
ATOM 1060 C CA . MET A 1 127 ? 29.549 -5.764 -30.843 1.00 94.12 127 MET A CA 1
ATOM 1061 C C . MET A 1 127 ? 31.016 -5.637 -30.416 1.00 94.12 127 MET A C 1
ATOM 1063 O O . MET A 1 127 ? 31.671 -6.640 -30.126 1.00 94.12 127 MET A O 1
ATOM 1067 N N . LEU A 1 128 ? 31.539 -4.409 -30.332 1.00 93.25 128 LEU A N 1
ATOM 1068 C CA . LEU A 1 128 ? 32.917 -4.159 -29.900 1.00 93.25 128 LEU A CA 1
ATOM 1069 C C . LEU A 1 128 ? 33.181 -4.592 -28.449 1.00 93.25 128 LEU A C 1
ATOM 1071 O O . LEU A 1 128 ? 34.328 -4.889 -28.114 1.00 93.25 128 LEU A O 1
ATOM 1075 N N . LEU A 1 129 ? 32.142 -4.731 -27.615 1.00 91.06 129 LEU A N 1
ATOM 1076 C CA . LEU A 1 129 ? 32.267 -5.249 -26.246 1.00 91.06 129 LEU A CA 1
ATOM 1077 C C . LEU A 1 129 ? 32.795 -6.687 -26.191 1.00 91.06 129 LEU A C 1
ATOM 1079 O O . LEU A 1 129 ? 33.366 -7.085 -25.178 1.00 91.06 129 LEU A O 1
ATOM 1083 N N . LYS A 1 130 ? 32.670 -7.464 -27.277 1.00 87.69 130 LYS A N 1
ATOM 1084 C CA . LYS A 1 130 ? 33.270 -8.806 -27.386 1.00 87.69 130 LYS A CA 1
ATOM 1085 C C . LYS A 1 130 ? 34.797 -8.778 -27.247 1.00 87.69 130 LYS A C 1
ATOM 1087 O O . LYS A 1 130 ? 35.398 -9.768 -26.837 1.00 87.69 130 LYS A O 1
ATOM 1092 N N . TYR A 1 131 ? 35.417 -7.643 -27.562 1.00 88.94 131 TYR A N 1
ATOM 1093 C CA . TYR A 1 131 ? 36.864 -7.442 -27.508 1.00 88.94 131 TYR A CA 1
ATOM 1094 C C . TYR A 1 131 ? 37.308 -6.574 -26.322 1.00 88.94 131 TYR A C 1
ATOM 1096 O O . TYR A 1 131 ? 38.502 -6.291 -26.185 1.00 88.94 131 TYR A O 1
ATOM 1104 N N . ASP A 1 132 ? 36.372 -6.159 -25.465 1.00 86.12 132 ASP A N 1
ATOM 1105 C CA . ASP A 1 132 ? 36.661 -5.374 -24.269 1.00 86.12 132 ASP A CA 1
ATOM 1106 C C . ASP A 1 132 ? 37.387 -6.240 -23.223 1.00 86.12 132 ASP A C 1
ATOM 1108 O O . ASP A 1 132 ? 36.824 -7.162 -22.626 1.00 86.12 132 ASP A O 1
ATOM 1112 N N . LYS A 1 133 ? 38.669 -5.933 -22.996 1.00 74.75 133 LYS A N 1
ATOM 1113 C CA . LYS A 1 133 ? 39.538 -6.656 -22.053 1.00 74.75 133 LYS A CA 1
ATOM 1114 C C . LYS A 1 133 ? 39.177 -6.399 -20.590 1.00 74.75 133 LYS A C 1
ATOM 1116 O O . LYS A 1 133 ? 39.612 -7.160 -19.727 1.00 74.75 133 LYS A O 1
ATOM 1121 N N . ASP A 1 134 ? 38.392 -5.362 -20.309 1.00 76.25 134 ASP A N 1
ATOM 1122 C CA . ASP A 1 134 ? 37.985 -4.991 -18.956 1.00 76.25 134 ASP A CA 1
ATOM 1123 C C . ASP A 1 134 ? 36.593 -5.533 -18.582 1.00 76.25 134 ASP A C 1
ATOM 1125 O O . ASP A 1 134 ? 36.161 -5.370 -17.440 1.00 76.25 134 ASP A O 1
ATOM 1129 N N . LYS A 1 135 ? 35.919 -6.279 -19.475 1.00 68.81 135 LYS A N 1
ATOM 1130 C CA . LYS A 1 135 ? 34.585 -6.865 -19.228 1.00 68.81 135 LYS A CA 1
ATOM 1131 C C . LYS A 1 135 ? 34.513 -7.704 -17.943 1.00 68.81 135 LYS A C 1
ATOM 1133 O O . LYS A 1 135 ? 33.540 -7.611 -17.203 1.00 68.81 135 LYS A O 1
ATOM 1138 N N . GLY A 1 136 ? 35.556 -8.479 -17.640 1.00 65.38 136 GLY A N 1
ATOM 1139 C CA . GLY A 1 136 ? 35.628 -9.314 -16.431 1.00 65.38 136 GLY A CA 1
ATOM 1140 C C . GLY A 1 136 ? 35.883 -8.552 -15.122 1.00 65.38 136 GLY A C 1
ATOM 1141 O O . GLY A 1 136 ? 35.883 -9.168 -14.063 1.00 65.38 136 GLY A O 1
ATOM 1142 N N . LYS A 1 137 ? 36.126 -7.234 -15.180 1.00 70.19 137 LYS A N 1
ATOM 1143 C CA . LYS A 1 137 ? 36.340 -6.369 -14.005 1.00 70.19 137 LYS A CA 1
ATOM 1144 C C . LYS A 1 137 ? 35.079 -5.614 -13.581 1.00 70.19 137 LYS A C 1
ATOM 1146 O O . LYS A 1 137 ? 35.127 -4.872 -12.602 1.00 70.19 137 LYS A O 1
ATOM 1151 N N . ARG A 1 138 ? 33.976 -5.757 -14.324 1.00 74.88 138 ARG A N 1
ATOM 1152 C CA . ARG A 1 138 ? 32.704 -5.109 -13.990 1.00 74.88 138 ARG A CA 1
ATOM 1153 C C . ARG A 1 138 ? 32.197 -5.664 -12.658 1.00 74.88 138 ARG A C 1
ATOM 1155 O O . ARG A 1 138 ? 32.178 -6.875 -12.447 1.00 74.88 138 ARG A O 1
ATOM 1162 N N . THR A 1 139 ? 31.811 -4.775 -11.751 1.00 77.00 139 THR A N 1
ATOM 1163 C CA . THR A 1 139 ? 31.148 -5.156 -10.503 1.00 77.00 139 THR A CA 1
ATOM 1164 C C . THR A 1 139 ? 29.787 -5.747 -10.837 1.00 77.00 139 THR A C 1
ATOM 1166 O O . THR A 1 139 ? 29.031 -5.136 -11.590 1.00 77.00 139 THR A O 1
ATOM 1169 N N . VAL A 1 140 ? 29.474 -6.919 -10.285 1.00 74.50 140 VAL A N 1
ATOM 1170 C CA . VAL A 1 140 ? 28.148 -7.528 -10.434 1.00 74.50 140 VAL A CA 1
ATOM 1171 C C . VAL A 1 140 ? 27.134 -6.619 -9.731 1.00 74.50 140 VAL A C 1
ATOM 1173 O O . VAL A 1 140 ? 27.271 -6.430 -8.522 1.00 74.50 140 VAL A O 1
ATOM 1176 N N . PRO A 1 141 ? 26.153 -6.025 -10.436 1.00 78.50 141 PRO A N 1
ATOM 1177 C CA . PRO A 1 141 ? 25.137 -5.216 -9.783 1.00 78.50 141 PRO A CA 1
ATOM 1178 C C . PRO A 1 141 ? 24.210 -6.089 -8.961 1.00 78.50 141 PRO A C 1
ATOM 1180 O O . PRO A 1 141 ? 23.905 -7.223 -9.348 1.00 78.50 141 PRO A O 1
ATOM 1183 N N . GLU A 1 142 ? 23.660 -5.486 -7.917 1.00 84.62 142 GLU A N 1
ATOM 1184 C CA . GLU A 1 142 ? 22.472 -5.984 -7.230 1.00 84.62 142 GLU A CA 1
ATOM 1185 C C . GLU A 1 142 ? 21.381 -6.323 -8.247 1.00 84.62 142 GLU A C 1
ATOM 1187 O O . GLU A 1 142 ? 21.144 -5.586 -9.218 1.00 84.62 142 GLU A O 1
ATOM 1192 N N . THR A 1 143 ? 20.748 -7.474 -8.049 1.00 89.06 143 THR A N 1
ATOM 1193 C CA . THR A 1 143 ? 19.569 -7.920 -8.792 1.00 89.06 143 THR A CA 1
ATOM 1194 C C . THR A 1 143 ? 18.426 -6.922 -8.635 1.00 89.06 143 THR A C 1
ATOM 1196 O O . THR A 1 143 ? 18.347 -6.186 -7.654 1.00 89.06 143 THR A O 1
ATOM 1199 N N . TYR A 1 144 ? 17.515 -6.883 -9.610 1.00 90.25 144 TYR A N 1
ATOM 1200 C CA . TYR A 1 144 ? 16.336 -6.026 -9.484 1.00 90.25 144 TYR A CA 1
ATOM 1201 C C . TYR A 1 144 ? 15.451 -6.449 -8.303 1.00 90.25 144 TYR A C 1
ATOM 1203 O O . TYR A 1 144 ? 14.868 -5.578 -7.673 1.00 90.25 144 TYR A O 1
ATOM 1211 N N . ASP A 1 145 ? 15.428 -7.733 -7.932 1.00 89.31 145 ASP A N 1
ATOM 1212 C CA . ASP A 1 145 ? 14.730 -8.202 -6.728 1.00 89.31 145 ASP A CA 1
ATOM 1213 C C . ASP A 1 145 ? 15.356 -7.635 -5.442 1.00 89.31 145 ASP A C 1
ATOM 1215 O O . ASP A 1 145 ? 14.640 -7.138 -4.572 1.00 89.31 145 ASP A O 1
ATOM 1219 N N . GLU A 1 146 ? 16.692 -7.629 -5.340 1.00 92.12 146 GLU A N 1
ATOM 1220 C CA . GLU A 1 146 ? 17.406 -6.993 -4.222 1.00 92.12 146 GLU A CA 1
ATOM 1221 C C . GLU A 1 146 ? 17.118 -5.488 -4.178 1.00 92.12 146 GLU A C 1
ATOM 1223 O O . GLU A 1 146 ? 16.735 -4.976 -3.125 1.00 92.12 146 GLU A O 1
ATOM 1228 N N . LYS A 1 147 ? 17.181 -4.795 -5.323 1.00 92.62 147 LYS A N 1
ATOM 1229 C CA . LYS A 1 147 ? 16.832 -3.369 -5.417 1.00 92.62 147 LYS A CA 1
ATOM 1230 C C . LYS A 1 147 ? 15.390 -3.094 -4.979 1.00 92.62 147 LYS A C 1
ATOM 1232 O O . LYS A 1 147 ? 15.152 -2.156 -4.223 1.00 92.62 147 LYS A O 1
ATOM 1237 N N . LEU A 1 148 ? 14.426 -3.913 -5.406 1.00 92.75 148 LEU A N 1
ATOM 1238 C CA . LEU A 1 148 ? 13.014 -3.772 -5.024 1.00 92.75 148 LEU A CA 1
ATOM 1239 C C . LEU A 1 148 ? 12.772 -4.008 -3.535 1.00 92.75 148 LEU A C 1
ATOM 1241 O O . LEU A 1 148 ? 11.859 -3.399 -2.978 1.00 92.75 148 LEU A O 1
ATOM 1245 N N . SER A 1 149 ? 13.564 -4.882 -2.909 1.00 92.00 149 SER A N 1
ATOM 1246 C CA . SER A 1 149 ? 13.424 -5.232 -1.492 1.00 92.00 149 SER A CA 1
ATOM 1247 C C . SER A 1 149 ? 13.822 -4.100 -0.543 1.00 92.00 149 SER A C 1
ATOM 1249 O O . SER A 1 149 ? 13.292 -4.018 0.562 1.00 92.00 149 SER A O 1
ATOM 1251 N N . ILE A 1 150 ? 14.734 -3.225 -0.980 1.00 92.56 150 ILE A N 1
ATOM 1252 C CA . ILE A 1 150 ? 15.227 -2.088 -0.190 1.00 92.56 150 ILE A CA 1
ATOM 1253 C C . ILE A 1 150 ? 14.591 -0.756 -0.595 1.00 92.56 150 ILE A C 1
ATOM 1255 O O . ILE A 1 150 ? 14.700 0.222 0.144 1.00 92.56 150 ILE A O 1
ATOM 1259 N N . HIS A 1 151 ? 13.962 -0.687 -1.772 1.00 92.94 151 HIS A N 1
ATOM 1260 C CA . HIS A 1 151 ? 13.370 0.551 -2.260 1.00 92.94 151 HIS A CA 1
ATOM 1261 C C . HIS A 1 151 ? 12.046 0.857 -1.535 1.00 92.94 151 HIS A C 1
ATOM 1263 O O . HIS A 1 151 ? 11.193 -0.033 -1.476 1.00 92.94 151 HIS A O 1
ATOM 1269 N N . PRO A 1 152 ? 11.820 2.109 -1.077 1.00 93.62 152 PRO A N 1
ATOM 1270 C CA . PRO A 1 152 ? 10.561 2.528 -0.461 1.00 93.62 152 PRO A CA 1
ATOM 1271 C C . PRO A 1 152 ? 9.334 2.170 -1.300 1.00 93.62 152 PRO A C 1
ATOM 1273 O O . PRO A 1 152 ? 9.349 2.330 -2.523 1.00 93.62 152 PRO A O 1
ATOM 1276 N N . THR A 1 153 ? 8.294 1.690 -0.628 1.00 92.19 153 THR A N 1
ATOM 1277 C CA . THR A 1 153 ? 6.954 1.432 -1.170 1.00 92.19 153 THR A CA 1
ATOM 1278 C C . THR A 1 153 ? 6.050 2.657 -1.004 1.00 92.19 153 THR A C 1
ATOM 1280 O O . THR A 1 153 ? 6.362 3.576 -0.247 1.00 92.19 153 THR A O 1
ATOM 1283 N N . VAL A 1 154 ? 4.860 2.640 -1.615 1.00 91.19 154 VAL A N 1
ATOM 1284 C CA . VAL A 1 154 ? 3.835 3.682 -1.380 1.00 91.19 154 VAL A CA 1
ATOM 1285 C C . VAL A 1 154 ? 3.474 3.813 0.108 1.00 91.19 154 VAL A C 1
ATOM 1287 O O . VAL A 1 154 ? 3.179 4.908 0.585 1.00 91.19 154 VAL A O 1
ATOM 1290 N N . GLN A 1 155 ? 3.526 2.719 0.873 1.00 91.31 155 GLN A N 1
ATOM 1291 C CA . GLN A 1 155 ? 3.291 2.749 2.318 1.00 91.31 155 GLN A CA 1
ATOM 1292 C C . GLN A 1 155 ? 4.400 3.518 3.058 1.00 91.31 155 GLN A C 1
ATOM 1294 O O . GLN A 1 155 ? 4.108 4.292 3.974 1.00 91.31 155 GLN A O 1
ATOM 1299 N N . ASP A 1 156 ? 5.658 3.347 2.644 1.00 93.50 156 ASP A N 1
ATOM 1300 C CA . ASP A 1 156 ? 6.800 4.084 3.195 1.00 93.50 156 ASP A CA 1
ATOM 1301 C C . ASP A 1 156 ? 6.718 5.574 2.848 1.00 93.50 156 ASP A C 1
ATOM 1303 O O . ASP A 1 156 ? 6.965 6.425 3.707 1.00 93.50 156 ASP A O 1
ATOM 1307 N N . ASP A 1 157 ? 6.292 5.899 1.625 1.00 93.25 157 ASP A N 1
ATOM 1308 C CA . ASP A 1 157 ? 6.080 7.277 1.180 1.00 93.25 157 ASP A CA 1
ATOM 1309 C C . ASP A 1 157 ? 4.951 7.963 1.968 1.00 93.25 157 ASP A C 1
ATOM 1311 O O . ASP A 1 157 ? 5.105 9.104 2.413 1.00 93.25 157 ASP A O 1
ATOM 1315 N N . LEU A 1 158 ? 3.836 7.266 2.228 1.00 94.19 158 LEU A N 1
ATOM 1316 C CA . LEU A 1 158 ? 2.752 7.771 3.081 1.00 94.19 158 LEU A CA 1
ATOM 1317 C C . LEU A 1 158 ? 3.206 7.969 4.533 1.00 94.19 158 LEU A C 1
ATOM 1319 O O . LEU A 1 158 ? 2.849 8.968 5.165 1.00 94.19 158 LEU A O 1
ATOM 1323 N N . LEU A 1 159 ? 4.032 7.068 5.067 1.00 95.06 159 LEU A N 1
ATOM 1324 C CA . LEU A 1 159 ? 4.630 7.237 6.391 1.00 95.06 159 LEU A CA 1
ATOM 1325 C C . LEU A 1 159 ? 5.577 8.446 6.435 1.00 95.06 159 LEU A C 1
ATOM 1327 O O . LEU A 1 159 ? 5.556 9.218 7.400 1.00 95.06 159 LEU A O 1
ATOM 1331 N N . ALA A 1 160 ? 6.397 8.635 5.402 1.00 94.94 160 ALA A N 1
ATOM 1332 C CA . ALA A 1 160 ? 7.277 9.792 5.274 1.00 94.94 160 ALA A CA 1
ATOM 1333 C C . ALA A 1 160 ? 6.472 11.097 5.172 1.00 94.94 160 ALA A C 1
ATOM 1335 O O . ALA A 1 160 ? 6.825 12.093 5.813 1.00 94.94 160 ALA A O 1
ATOM 1336 N N . LEU A 1 161 ? 5.352 11.086 4.445 1.00 94.31 161 LEU A N 1
ATOM 1337 C CA . LEU A 1 161 ? 4.413 12.201 4.352 1.00 94.31 161 LEU A CA 1
ATOM 1338 C C . LEU A 1 161 ? 3.824 12.556 5.730 1.00 94.31 161 LEU A C 1
ATOM 1340 O O . LEU A 1 161 ? 3.854 13.721 6.133 1.00 94.31 161 LEU A O 1
ATOM 1344 N N . TYR A 1 162 ? 3.378 11.557 6.499 1.00 95.44 162 TYR A N 1
ATOM 1345 C CA . TYR A 1 162 ? 2.876 11.756 7.864 1.00 95.44 162 TYR A CA 1
ATOM 1346 C C . TYR A 1 162 ? 3.941 12.334 8.809 1.00 95.44 162 TYR A C 1
ATOM 1348 O O . TYR A 1 162 ? 3.677 13.284 9.547 1.00 95.44 162 TYR A O 1
ATOM 1356 N N . LYS A 1 163 ? 5.170 11.804 8.764 1.00 95.62 163 LYS A N 1
ATOM 1357 C CA . LYS A 1 163 ? 6.278 12.248 9.629 1.00 95.62 163 LYS A CA 1
ATOM 1358 C C . LYS A 1 163 ? 6.773 13.652 9.290 1.00 95.62 163 LYS A C 1
ATOM 1360 O O . LYS A 1 163 ? 7.066 14.432 10.196 1.00 95.62 163 LYS A O 1
ATOM 1365 N N . SER A 1 164 ? 6.891 13.965 8.002 1.00 94.81 164 SER A N 1
ATOM 1366 C CA . SER A 1 164 ? 7.427 15.246 7.527 1.00 94.81 164 SER A CA 1
ATOM 1367 C C . SER A 1 164 ? 6.427 16.396 7.640 1.00 94.81 164 SER A C 1
ATOM 1369 O O . SER A 1 164 ? 6.851 17.550 7.691 1.00 94.81 164 SER A O 1
ATOM 1371 N N . LYS A 1 165 ? 5.120 16.095 7.720 1.00 93.31 165 LYS A N 1
ATOM 1372 C CA . LYS A 1 165 ? 4.034 17.083 7.863 1.00 93.31 165 LYS A CA 1
ATOM 1373 C C . LYS A 1 165 ? 4.035 18.136 6.748 1.00 93.31 165 LYS A C 1
ATOM 1375 O O . LYS A 1 165 ? 3.612 19.274 6.947 1.00 93.31 165 LYS A O 1
ATOM 1380 N N . ILE A 1 166 ? 4.546 17.773 5.574 1.00 91.38 166 ILE A N 1
ATOM 1381 C CA . ILE A 1 166 ? 4.460 18.617 4.382 1.00 91.38 166 ILE A CA 1
ATOM 1382 C C . ILE A 1 166 ? 3.031 18.561 3.846 1.00 91.38 166 ILE A C 1
ATOM 1384 O O . ILE A 1 166 ? 2.384 17.538 3.989 1.00 91.38 166 ILE A O 1
ATOM 1388 N N . ILE A 1 167 ? 2.545 19.646 3.235 1.00 88.31 167 ILE A N 1
ATOM 1389 C CA . ILE A 1 167 ? 1.230 19.732 2.560 1.00 88.31 167 ILE A CA 1
ATOM 1390 C C . ILE A 1 167 ? -0.003 19.310 3.391 1.00 88.31 167 ILE A C 1
ATOM 1392 O O . ILE A 1 167 ? -1.061 19.048 2.822 1.00 88.31 167 ILE A O 1
ATOM 1396 N N . THR A 1 168 ? 0.092 19.305 4.723 1.00 92.81 168 THR A N 1
ATOM 1397 C CA . THR A 1 168 ? -1.055 19.055 5.609 1.00 92.81 168 THR A CA 1
ATOM 1398 C C . THR A 1 168 ? -2.097 20.160 5.466 1.00 92.81 168 THR A C 1
ATOM 1400 O O . THR A 1 168 ? -1.752 21.344 5.483 1.00 92.81 168 THR A O 1
ATOM 1403 N N . ASP A 1 169 ? -3.366 19.784 5.387 1.00 90.75 169 ASP A N 1
ATOM 1404 C CA . ASP A 1 169 ? -4.498 20.677 5.125 1.00 90.75 169 ASP A CA 1
ATOM 1405 C C . ASP A 1 169 ? -5.548 20.667 6.251 1.00 90.75 169 ASP A C 1
ATOM 1407 O O . ASP A 1 169 ? -6.601 21.303 6.126 1.00 90.75 169 ASP A O 1
ATOM 1411 N N . ILE A 1 170 ? -5.256 19.975 7.361 1.00 91.62 170 ILE A N 1
ATOM 1412 C CA . ILE A 1 170 ? -6.103 19.924 8.552 1.00 91.62 170 ILE A CA 1
ATOM 1413 C C . ILE A 1 170 ? -5.322 19.655 9.846 1.00 91.62 170 ILE A C 1
ATOM 1415 O O . ILE A 1 170 ? -4.348 18.897 9.860 1.00 91.62 170 ILE A O 1
ATOM 1419 N N . ASP A 1 171 ? -5.810 20.243 10.942 1.00 93.75 171 ASP A N 1
ATOM 1420 C CA . ASP A 1 171 ? -5.372 19.940 12.303 1.00 93.75 171 ASP A CA 1
ATOM 1421 C C . ASP A 1 171 ? -6.410 19.095 13.044 1.00 93.75 171 ASP A C 1
ATOM 1423 O O . ASP A 1 171 ? -7.583 19.465 13.119 1.00 93.75 171 ASP A O 1
ATOM 1427 N N . ILE A 1 172 ? -5.966 17.993 13.647 1.00 94.06 172 ILE A N 1
ATOM 1428 C CA . ILE A 1 172 ? -6.735 17.280 14.667 1.00 94.06 172 ILE A CA 1
ATOM 1429 C C . ILE A 1 172 ? -6.294 17.785 16.035 1.00 94.06 172 ILE A C 1
ATOM 1431 O O . ILE A 1 172 ? -5.117 17.667 16.384 1.00 94.06 172 ILE A O 1
ATOM 1435 N N . ILE A 1 173 ? -7.229 18.343 16.801 1.00 93.25 173 ILE A N 1
ATOM 1436 C CA . ILE A 1 173 ? -6.970 18.847 18.151 1.00 93.25 173 ILE A CA 1
ATOM 1437 C C . ILE A 1 173 ? -7.481 17.825 19.164 1.00 93.25 173 ILE A C 1
ATOM 1439 O O . ILE A 1 173 ? -8.676 17.520 19.204 1.00 93.25 173 ILE A O 1
ATOM 1443 N N . CYS A 1 174 ? -6.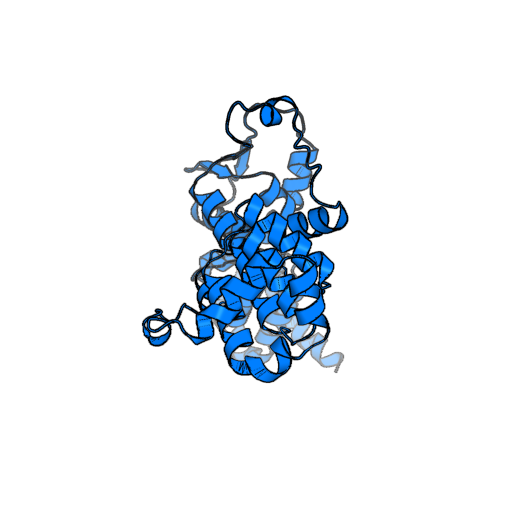556 17.314 19.971 1.00 93.69 174 CYS A N 1
ATOM 1444 C CA . CYS A 1 174 ? -6.824 16.479 21.135 1.00 93.69 174 CYS A CA 1
ATOM 1445 C C . CYS A 1 174 ? -6.646 17.300 22.420 1.00 93.69 174 CYS A C 1
ATOM 1447 O O . CYS A 1 174 ? -6.515 18.526 22.366 1.00 93.69 174 CYS A O 1
ATOM 1449 N N . LYS A 1 175 ? -6.675 16.648 23.587 1.00 88.06 175 LYS A N 1
ATOM 1450 C CA . LYS A 1 175 ? -6.590 17.356 24.874 1.00 88.06 175 LYS A CA 1
ATOM 1451 C C . LYS A 1 175 ? -5.234 18.025 25.064 1.00 88.06 175 LYS A C 1
ATOM 1453 O O . LYS A 1 175 ? -5.194 19.195 25.438 1.00 88.06 175 LYS A O 1
ATOM 1458 N N . ASP A 1 176 ? -4.157 17.301 24.763 1.00 90.94 176 ASP A N 1
ATOM 1459 C CA . ASP A 1 176 ? -2.790 17.747 25.042 1.00 90.94 176 ASP A CA 1
ATOM 1460 C C . ASP A 1 176 ? -1.951 17.942 23.764 1.00 90.94 176 ASP A C 1
ATOM 1462 O O . ASP A 1 176 ? -0.906 18.596 23.790 1.00 90.94 176 ASP A O 1
ATOM 1466 N N . THR A 1 177 ? -2.418 17.419 22.626 1.00 95.00 177 THR A N 1
ATOM 1467 C CA . THR A 1 177 ? -1.655 17.345 21.374 1.00 95.00 177 THR A CA 1
ATOM 1468 C C . THR A 1 177 ? -2.457 17.851 20.178 1.00 95.00 177 THR A C 1
ATOM 1470 O O . THR A 1 177 ? -3.680 17.739 20.104 1.00 95.00 177 THR A O 1
ATOM 1473 N N . THR A 1 178 ? -1.749 18.398 19.190 1.00 95.44 178 THR A N 1
ATOM 1474 C CA . THR A 1 178 ? -2.296 18.718 17.866 1.00 95.44 178 THR A CA 1
ATOM 1475 C C . THR A 1 178 ? -1.575 17.904 16.796 1.00 95.44 178 THR A C 1
ATOM 1477 O O . THR A 1 178 ? -0.342 17.916 16.723 1.00 95.44 178 THR A O 1
ATOM 1480 N N . PHE A 1 179 ? -2.337 17.221 15.944 1.00 96.25 179 PHE A N 1
ATOM 1481 C CA . PHE A 1 179 ? -1.820 16.430 14.829 1.00 96.25 179 PHE A CA 1
ATOM 1482 C C . PHE A 1 179 ? -2.074 17.148 13.504 1.00 96.25 179 PHE A C 1
ATOM 1484 O O . PHE A 1 179 ? -3.211 17.472 13.175 1.00 96.25 179 PHE A O 1
ATOM 1491 N N . HIS A 1 180 ? -1.016 17.365 12.724 1.00 95.50 180 HIS A N 1
ATOM 1492 C CA . HIS A 1 180 ? -1.099 17.949 11.383 1.00 95.50 180 HIS A CA 1
ATOM 1493 C C . HIS A 1 180 ? -1.206 16.816 10.362 1.00 95.50 180 HIS A C 1
ATOM 1495 O O . HIS A 1 180 ? -0.276 16.014 10.251 1.00 95.50 180 HIS A O 1
ATOM 1501 N N . VAL A 1 181 ? -2.336 16.712 9.659 1.00 95.88 181 VAL A N 1
ATOM 1502 C CA . VAL A 1 181 ? -2.647 15.557 8.799 1.00 95.88 181 VAL A CA 1
ATOM 1503 C C . VAL A 1 181 ? -3.290 15.973 7.471 1.00 95.88 181 VAL A C 1
ATOM 1505 O O . VAL A 1 181 ? -3.448 17.160 7.188 1.00 95.88 181 VAL A O 1
ATOM 1508 N N . HIS A 1 182 ? -3.607 14.982 6.634 1.00 94.50 182 HIS A N 1
ATOM 1509 C CA . HIS A 1 182 ? -4.141 15.156 5.286 1.00 94.50 182 HIS A CA 1
ATOM 1510 C C . HIS A 1 182 ? -5.598 14.699 5.219 1.00 94.50 182 HIS A C 1
ATOM 1512 O O . HIS A 1 182 ? -5.901 13.531 5.490 1.00 94.50 182 HIS A O 1
ATOM 1518 N N . LYS A 1 183 ? -6.503 15.579 4.788 1.00 92.88 183 LYS A N 1
ATOM 1519 C CA . LYS A 1 183 ? -7.926 15.266 4.601 1.00 92.88 183 LYS A CA 1
ATOM 1520 C C . LYS A 1 183 ? -8.130 14.102 3.647 1.00 92.88 183 LYS A C 1
ATOM 1522 O O . LYS A 1 183 ? -9.031 13.303 3.879 1.00 92.88 183 LYS A O 1
ATOM 1527 N N . SER A 1 184 ? -7.311 13.985 2.600 1.00 92.94 184 SER A N 1
ATOM 1528 C CA . SER A 1 184 ? -7.398 12.897 1.619 1.00 92.94 184 SER A CA 1
ATOM 1529 C C . SER A 1 184 ? -7.278 11.522 2.282 1.00 92.94 184 SER A C 1
ATOM 1531 O O . SER A 1 184 ? -8.127 10.660 2.056 1.00 92.94 184 SER A O 1
ATOM 1533 N N . VAL A 1 185 ? -6.294 11.351 3.169 1.00 95.31 185 VAL A N 1
ATOM 1534 C CA . VAL A 1 185 ? -6.056 10.108 3.917 1.00 95.31 185 VAL A CA 1
ATOM 1535 C C . VAL A 1 185 ? -7.194 9.833 4.903 1.00 95.31 185 VAL A C 1
ATOM 1537 O O . VAL A 1 185 ? -7.718 8.720 4.948 1.00 95.31 185 VAL A O 1
ATOM 1540 N N . LEU A 1 186 ? -7.649 10.854 5.640 1.00 94.75 186 LEU A N 1
ATOM 1541 C CA . LEU A 1 186 ? -8.782 10.717 6.564 1.00 94.75 186 LEU A CA 1
ATOM 1542 C C . LEU A 1 186 ? -10.077 10.326 5.833 1.00 94.75 186 LEU A C 1
ATOM 1544 O O . LEU A 1 186 ? -10.765 9.389 6.232 1.00 94.75 186 LEU A O 1
ATOM 1548 N N . CYS A 1 187 ? -10.393 11.011 4.729 1.00 93.69 187 CYS A N 1
ATOM 1549 C CA . CYS A 1 187 ? -11.576 10.748 3.913 1.00 93.69 187 CYS A CA 1
ATOM 1550 C C . CYS A 1 187 ? -11.554 9.346 3.313 1.00 93.69 187 CYS A C 1
ATOM 1552 O O . CYS A 1 187 ? -12.596 8.689 3.271 1.00 93.69 187 CYS A O 1
ATOM 1554 N N . ALA A 1 188 ? -10.396 8.906 2.812 1.00 93.44 188 ALA A N 1
ATOM 1555 C CA . ALA A 1 188 ? -10.234 7.584 2.222 1.00 93.44 188 ALA A CA 1
ATOM 1556 C C . ALA A 1 188 ? -10.546 6.481 3.243 1.00 93.44 188 ALA A C 1
ATOM 1558 O O . ALA A 1 188 ? -11.222 5.513 2.897 1.00 93.44 188 ALA A O 1
ATOM 1559 N N . SER A 1 189 ? -10.138 6.683 4.497 1.00 94.12 189 SER A N 1
ATOM 1560 C CA . SER A 1 189 ? -10.187 5.664 5.546 1.00 94.12 189 SER A CA 1
ATOM 1561 C C . SER A 1 189 ? -11.426 5.701 6.447 1.00 94.12 189 SER A C 1
ATOM 1563 O O . SER A 1 189 ? -11.788 4.668 7.007 1.00 94.12 189 SER A O 1
ATOM 1565 N N . SER A 1 190 ? -12.080 6.857 6.599 1.00 95.31 190 SER A N 1
ATOM 1566 C CA . SER A 1 190 ? -13.237 7.042 7.484 1.00 95.31 190 SER A CA 1
ATOM 1567 C C . SER A 1 190 ? -14.396 7.718 6.756 1.00 95.31 190 SER A C 1
ATOM 1569 O O . SER A 1 190 ? -14.299 8.859 6.292 1.00 95.31 190 SER A O 1
ATOM 1571 N N . ILE A 1 191 ? -15.543 7.034 6.708 1.00 92.44 191 ILE A N 1
ATOM 1572 C CA . ILE A 1 191 ? -16.779 7.621 6.176 1.00 92.44 191 ILE A CA 1
ATOM 1573 C C . ILE A 1 191 ? -17.293 8.754 7.073 1.00 92.44 191 ILE A C 1
ATOM 1575 O O . ILE A 1 191 ? -17.789 9.750 6.558 1.00 92.44 191 ILE A O 1
ATOM 1579 N N . ILE A 1 192 ? -17.111 8.659 8.395 1.00 91.69 192 ILE A N 1
ATOM 1580 C CA . ILE A 1 192 ? -17.497 9.714 9.342 1.00 91.69 192 ILE A CA 1
ATOM 1581 C C . ILE A 1 192 ? -16.728 11.001 9.058 1.00 91.69 192 ILE A C 1
ATOM 1583 O O . ILE A 1 192 ? -17.342 12.055 8.887 1.00 91.69 192 ILE A O 1
ATOM 1587 N N . MET A 1 193 ? -15.402 10.914 8.936 1.00 90.81 193 MET A N 1
ATOM 1588 C CA . MET A 1 193 ? -14.568 12.075 8.623 1.00 90.81 193 MET A CA 1
ATOM 1589 C C . MET A 1 193 ? -14.899 12.624 7.230 1.00 90.81 193 MET A C 1
ATOM 1591 O O . MET A 1 193 ? -15.062 13.830 7.065 1.00 90.81 193 MET A O 1
ATOM 1595 N N . ARG A 1 194 ? -15.112 11.751 6.235 1.00 91.06 194 ARG A N 1
ATOM 1596 C CA . ARG A 1 194 ? -15.544 12.159 4.888 1.00 91.06 194 ARG A CA 1
ATOM 1597 C C . ARG A 1 194 ? -16.851 12.956 4.904 1.00 91.06 194 ARG A C 1
ATOM 1599 O O . ARG A 1 194 ? -16.942 13.997 4.256 1.00 91.06 194 ARG A O 1
ATOM 1606 N N . GLU A 1 195 ? -17.867 12.476 5.615 1.00 90.00 195 GLU A N 1
ATOM 1607 C CA . GLU A 1 195 ? -19.162 13.156 5.715 1.00 90.00 195 GLU A CA 1
ATOM 1608 C C . GLU A 1 195 ? -19.079 14.448 6.535 1.00 90.00 195 GLU A C 1
ATOM 1610 O O . GLU A 1 195 ? -19.787 15.410 6.233 1.00 90.00 195 GLU A O 1
ATOM 1615 N N . TRP A 1 196 ? -18.188 14.505 7.526 1.00 85.31 196 TRP A N 1
ATOM 1616 C CA . TRP A 1 196 ? -17.887 15.734 8.257 1.00 85.31 196 TRP A CA 1
ATOM 1617 C C . TRP A 1 196 ? -17.314 16.803 7.314 1.00 85.31 196 TRP A C 1
ATOM 1619 O O . TRP A 1 196 ? -17.877 17.894 7.216 1.00 85.31 196 TRP A O 1
ATOM 1629 N N . PHE A 1 197 ? -16.292 16.464 6.515 1.00 82.94 197 PHE A N 1
ATOM 1630 C CA . PHE A 1 197 ? -15.664 17.414 5.584 1.00 82.94 197 PHE A CA 1
ATOM 1631 C C . PHE A 1 197 ? -16.596 17.873 4.460 1.00 82.94 197 PHE A C 1
ATOM 1633 O O . PHE A 1 197 ? -16.497 19.012 4.011 1.00 82.94 197 PHE A O 1
ATOM 1640 N N . LYS A 1 198 ? -17.535 17.029 4.015 1.00 82.69 198 LYS A N 1
ATOM 1641 C CA . LYS A 1 198 ? -18.555 17.434 3.030 1.00 82.69 198 LYS A CA 1
ATOM 1642 C C . LYS A 1 198 ? -19.508 18.499 3.571 1.00 82.69 198 LYS A C 1
ATOM 1644 O O . LYS A 1 198 ? -19.938 19.368 2.816 1.00 82.69 198 LYS A O 1
ATOM 1649 N N . LYS A 1 199 ? -19.876 18.416 4.853 1.00 73.81 199 LYS A N 1
ATOM 1650 C CA . LYS A 1 199 ? -20.826 19.345 5.486 1.00 73.81 199 LYS A CA 1
ATOM 1651 C C . LYS A 1 199 ? -20.189 20.695 5.812 1.00 73.81 199 LYS A C 1
ATOM 1653 O O . LYS A 1 199 ? -20.895 21.700 5.782 1.00 73.81 199 LYS A O 1
ATOM 1658 N N . ASP A 1 200 ? -18.883 20.718 6.070 1.00 62.72 200 ASP A N 1
ATOM 1659 C CA . ASP A 1 200 ? -18.138 21.915 6.478 1.00 62.72 200 ASP A CA 1
ATOM 1660 C C . ASP A 1 200 ? -17.293 22.542 5.350 1.00 62.72 200 ASP A C 1
ATOM 1662 O O . ASP A 1 200 ? -16.276 23.182 5.594 1.00 62.72 200 ASP A O 1
ATOM 1666 N N . MET A 1 201 ? -17.715 22.414 4.082 1.00 53.84 201 MET A N 1
ATOM 1667 C CA . MET A 1 201 ? -17.038 23.035 2.924 1.00 53.84 201 MET A CA 1
ATOM 1668 C C . MET A 1 201 ? -17.196 24.571 2.852 1.00 53.84 201 MET A C 1
ATOM 1670 O O . MET A 1 201 ? -17.461 25.148 1.796 1.00 53.84 201 MET A O 1
ATOM 1674 N N . LYS A 1 202 ? -17.021 25.273 3.974 1.00 52.72 202 LYS A N 1
ATOM 1675 C CA . LYS A 1 202 ? -16.737 26.710 4.008 1.00 52.72 202 LYS A CA 1
ATOM 1676 C C . LYS A 1 202 ? -15.283 26.896 4.424 1.00 52.72 202 LYS A C 1
ATOM 1678 O O . LYS A 1 202 ? -14.997 27.212 5.572 1.00 52.72 202 LYS A O 1
ATOM 1683 N N . CYS A 1 203 ? -14.401 26.704 3.442 1.00 44.22 203 CYS A N 1
ATOM 1684 C CA . CYS A 1 203 ? -12.952 26.872 3.492 1.00 44.22 203 CYS A CA 1
ATOM 1685 C C . CYS A 1 203 ? -12.497 27.936 4.500 1.00 44.22 203 CYS A C 1
ATOM 1687 O O . CYS A 1 203 ? -12.578 29.140 4.229 1.00 44.22 203 CYS A O 1
ATOM 1689 N N . LYS A 1 204 ? -11.958 27.497 5.638 1.00 55.09 204 LYS A N 1
ATOM 1690 C CA . LYS A 1 204 ? -11.042 28.314 6.433 1.00 55.09 204 LYS A CA 1
ATOM 1691 C C . LYS A 1 204 ? -9.609 27.876 6.111 1.00 55.09 204 LYS A C 1
ATOM 1693 O O . LYS A 1 204 ? -9.385 26.728 5.746 1.00 55.09 204 LYS A O 1
ATOM 1698 N N . PRO A 1 205 ? -8.619 28.777 6.222 1.00 51.59 205 PRO A N 1
ATOM 1699 C CA . PRO A 1 205 ? -7.230 28.495 5.844 1.00 51.59 205 PRO A CA 1
ATOM 1700 C C . PRO A 1 205 ? -6.548 27.380 6.661 1.00 51.59 205 PRO A C 1
ATOM 1702 O O . PRO A 1 205 ? -5.444 26.973 6.314 1.00 51.59 205 PRO A O 1
ATOM 1705 N N . LYS A 1 206 ? -7.188 26.871 7.720 1.00 63.25 206 LYS A N 1
ATOM 1706 C CA . LYS A 1 206 ? -6.826 25.627 8.400 1.00 63.25 206 LYS A CA 1
ATOM 1707 C C . LYS A 1 206 ? -8.092 25.066 9.045 1.00 63.25 206 LYS A C 1
ATOM 1709 O O . LYS A 1 206 ? -8.624 25.692 9.963 1.00 63.25 206 LYS A O 1
ATOM 1714 N N . ASP A 1 207 ? -8.613 23.961 8.521 1.00 75.56 207 ASP A N 1
ATOM 1715 C CA . ASP A 1 207 ? -9.754 23.294 9.151 1.00 75.56 207 ASP A CA 1
ATOM 1716 C C . ASP A 1 207 ? -9.280 22.599 10.434 1.00 75.56 207 ASP A C 1
ATOM 1718 O O . ASP A 1 207 ? -8.123 22.183 10.538 1.00 75.56 207 ASP A O 1
ATOM 1722 N N . ILE A 1 208 ? -10.165 22.530 11.426 1.00 85.12 208 ILE A N 1
ATOM 1723 C CA . ILE A 1 208 ? -9.899 21.949 12.743 1.00 85.12 208 ILE A CA 1
ATOM 1724 C C . ILE A 1 208 ? -10.909 20.830 12.970 1.00 85.12 208 ILE A C 1
ATOM 1726 O O . ILE A 1 208 ? -12.110 21.056 12.833 1.00 85.12 208 ILE A O 1
ATOM 1730 N N . PHE A 1 209 ? -10.425 19.651 13.348 1.00 87.19 209 PHE A N 1
ATOM 1731 C CA . PHE A 1 209 ? -11.243 18.507 13.733 1.00 87.19 209 PHE A CA 1
ATOM 1732 C C . PHE A 1 209 ? -10.927 18.116 15.179 1.00 87.19 209 PHE A C 1
ATOM 1734 O O . PHE A 1 209 ? -9.811 17.710 15.492 1.00 87.19 209 PHE A O 1
ATOM 1741 N N . GLU A 1 210 ? -11.888 18.263 16.084 1.00 90.38 210 GLU A N 1
ATOM 1742 C CA . GLU A 1 210 ? -11.667 17.987 17.507 1.00 90.38 210 GLU A CA 1
ATOM 1743 C C . GLU A 1 210 ? -11.987 16.529 17.857 1.00 90.38 210 GLU A C 1
ATOM 1745 O O . GLU A 1 210 ? -13.042 16.011 17.489 1.00 90.38 210 GLU A O 1
ATOM 1750 N N . ILE A 1 211 ? -11.088 15.891 18.610 1.00 91.88 211 ILE A N 1
ATOM 1751 C CA . ILE A 1 211 ? -11.269 14.556 19.193 1.00 91.88 211 ILE A CA 1
ATOM 1752 C C . ILE A 1 211 ? -11.015 14.672 20.696 1.00 91.88 211 ILE A C 1
ATOM 1754 O O . ILE A 1 211 ? -9.871 14.805 21.126 1.00 91.88 211 ILE A O 1
ATOM 1758 N N . GLN A 1 212 ? -12.081 14.663 21.498 1.00 86.56 212 GLN A N 1
ATOM 1759 C CA . GLN A 1 212 ? -12.004 14.875 22.956 1.00 86.56 212 GLN A CA 1
ATOM 1760 C C . GLN A 1 212 ? -12.277 13.599 23.771 1.00 86.56 212 GLN A C 1
ATOM 1762 O O . GLN A 1 212 ? -12.002 13.539 24.974 1.00 86.56 212 GLN A O 1
ATOM 1767 N N . ASP A 1 213 ? -12.839 12.588 23.124 1.00 87.88 213 ASP A N 1
ATOM 1768 C CA . ASP A 1 213 ? -13.277 11.311 23.679 1.00 87.88 213 ASP A CA 1
ATOM 1769 C C . ASP A 1 213 ? -12.190 10.228 23.653 1.00 87.88 213 ASP A C 1
ATOM 1771 O O . ASP A 1 213 ? -12.343 9.204 24.313 1.00 87.88 213 ASP A O 1
ATOM 1775 N N . LEU A 1 214 ? -11.064 10.477 22.978 1.00 93.62 214 LEU A N 1
ATOM 1776 C CA . LEU A 1 214 ? -9.918 9.569 22.928 1.00 93.62 214 LEU A CA 1
ATOM 1777 C C . LEU A 1 214 ? -8.674 10.171 23.586 1.00 93.62 214 LEU A C 1
ATOM 1779 O O . LEU A 1 214 ? -8.481 11.386 23.608 1.00 93.62 214 LEU A O 1
ATOM 1783 N N . GLU A 1 215 ? -7.825 9.291 24.114 1.00 94.69 215 GLU A N 1
ATOM 1784 C CA . GLU A 1 215 ? -6.478 9.635 24.572 1.00 94.69 215 GLU A CA 1
ATOM 1785 C C . GLU A 1 215 ? -5.559 9.912 23.370 1.00 94.69 215 GLU A C 1
ATOM 1787 O O . GLU A 1 215 ? -5.668 9.278 22.316 1.00 94.69 215 GLU A O 1
ATOM 1792 N N . ASP A 1 216 ? -4.637 10.860 23.531 1.00 94.56 216 ASP A N 1
ATOM 1793 C CA . ASP A 1 216 ? -3.747 11.331 22.467 1.00 94.56 216 ASP A CA 1
ATOM 1794 C C . ASP A 1 216 ? -2.874 10.209 21.873 1.00 94.56 216 ASP A C 1
ATOM 1796 O O . ASP A 1 216 ? -2.576 10.213 20.676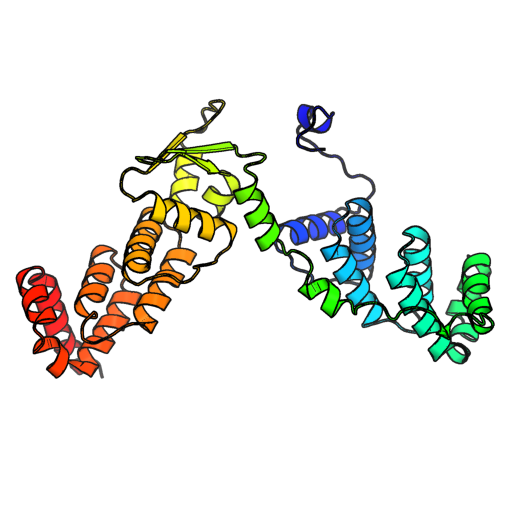 1.00 94.56 216 ASP A O 1
ATOM 1800 N N . ASP A 1 217 ? -2.489 9.213 22.675 1.00 93.94 217 ASP A N 1
ATOM 1801 C CA . ASP A 1 217 ? -1.729 8.049 22.216 1.00 93.94 217 ASP A CA 1
ATOM 1802 C C . ASP A 1 217 ? -2.573 7.124 21.320 1.00 93.94 217 ASP A C 1
ATOM 1804 O O . ASP A 1 217 ? -2.076 6.631 20.303 1.00 93.94 217 ASP A O 1
ATOM 1808 N N . ILE A 1 218 ? -3.859 6.945 21.636 1.00 96.06 218 ILE A N 1
ATOM 1809 C CA . ILE A 1 218 ? -4.815 6.190 20.817 1.00 96.06 218 ILE A CA 1
ATOM 1810 C C . ILE A 1 218 ? -5.065 6.909 19.494 1.00 96.06 218 ILE A C 1
ATOM 1812 O O . ILE A 1 218 ? -5.039 6.268 18.443 1.00 96.06 218 ILE A O 1
ATOM 1816 N N . VAL A 1 219 ? -5.224 8.237 19.513 1.00 96.38 219 VAL A N 1
ATOM 1817 C CA . VAL A 1 219 ? -5.361 9.033 18.281 1.00 96.38 219 VAL A CA 1
ATOM 1818 C C . VAL A 1 219 ? -4.096 8.939 17.433 1.00 96.38 219 VAL A C 1
ATOM 1820 O O . VAL A 1 219 ? -4.183 8.677 16.236 1.00 96.38 219 VAL A O 1
ATOM 1823 N N . SER A 1 220 ? -2.917 9.071 18.043 1.00 95.31 220 SER A N 1
ATOM 1824 C CA . SER A 1 220 ? -1.633 8.938 17.348 1.00 95.31 220 SER A CA 1
ATOM 1825 C C . SER A 1 220 ? -1.491 7.579 16.650 1.00 95.31 220 SER A C 1
ATOM 1827 O O . SER A 1 220 ? -1.123 7.520 15.475 1.00 95.31 220 SER A O 1
ATOM 1829 N N . ARG A 1 221 ? -1.846 6.483 17.337 1.00 95.88 221 ARG A N 1
ATOM 1830 C CA . ARG A 1 221 ? -1.813 5.120 16.780 1.00 95.88 221 ARG A CA 1
ATOM 1831 C C . ARG A 1 221 ? -2.861 4.902 15.695 1.00 95.88 221 ARG A C 1
ATOM 1833 O O . ARG A 1 221 ? -2.549 4.300 14.671 1.00 95.88 221 ARG A O 1
ATOM 1840 N N . MET A 1 222 ? -4.075 5.422 15.882 1.00 96.94 222 MET A N 1
ATOM 1841 C CA . MET A 1 222 ? -5.116 5.401 14.855 1.00 96.94 222 MET A CA 1
ATOM 1842 C C . MET A 1 222 ? -4.627 6.111 13.591 1.00 96.94 222 MET A C 1
ATOM 1844 O O . MET A 1 222 ? -4.734 5.556 12.503 1.00 96.94 222 MET A O 1
ATOM 1848 N N . LEU A 1 223 ? -4.047 7.307 13.724 1.00 96.56 223 LEU A N 1
ATOM 1849 C CA . LEU A 1 223 ? -3.512 8.062 12.595 1.00 96.56 223 LEU A CA 1
ATOM 1850 C C . LEU A 1 223 ? -2.362 7.324 11.921 1.00 96.56 223 LEU A C 1
ATOM 1852 O O . LEU A 1 223 ? -2.393 7.182 10.705 1.00 96.56 223 LEU A O 1
ATOM 1856 N N . LEU A 1 224 ? -1.400 6.790 12.677 1.00 95.56 224 LEU A N 1
ATOM 1857 C CA . LEU A 1 224 ? -0.318 5.983 12.111 1.00 95.56 224 LEU A CA 1
ATOM 1858 C C . LEU A 1 224 ? -0.867 4.812 11.281 1.00 95.56 224 LEU A C 1
ATOM 1860 O O . LEU A 1 224 ? -0.412 4.590 10.157 1.00 95.56 224 LEU A O 1
ATOM 1864 N N . PHE A 1 225 ? -1.892 4.124 11.789 1.00 96.62 225 PHE A N 1
ATOM 1865 C CA . PHE A 1 225 ? -2.582 3.072 11.050 1.00 96.62 225 PHE A CA 1
ATOM 1866 C C . PHE A 1 225 ? -3.219 3.596 9.754 1.00 96.62 225 PHE A C 1
ATOM 1868 O O . PHE A 1 225 ? -3.130 2.930 8.729 1.00 96.62 225 PHE A O 1
ATOM 1875 N N . LEU A 1 226 ? -3.808 4.797 9.737 1.00 96.44 226 LEU A N 1
ATOM 1876 C CA . LEU A 1 226 ? -4.404 5.349 8.511 1.00 96.44 226 LEU A CA 1
ATOM 1877 C C . LEU A 1 226 ? -3.391 5.574 7.379 1.00 96.44 226 LEU A C 1
ATOM 1879 O O . LEU A 1 226 ? -3.778 5.496 6.215 1.00 96.44 226 LEU A O 1
ATOM 1883 N N . TYR A 1 227 ? -2.124 5.850 7.700 1.00 95.75 227 TYR A N 1
ATOM 1884 C CA . TYR A 1 227 ? -1.065 6.024 6.695 1.00 95.75 227 TYR A CA 1
ATOM 1885 C C . TYR A 1 227 ? -0.352 4.723 6.333 1.00 95.75 227 TYR A C 1
ATOM 1887 O O . TYR A 1 227 ? 0.238 4.643 5.260 1.00 95.75 227 TYR A O 1
ATOM 1895 N N . THR A 1 228 ? -0.369 3.722 7.216 1.00 93.56 228 THR A N 1
ATOM 1896 C CA . THR A 1 228 ? 0.507 2.549 7.081 1.00 93.56 228 THR A CA 1
ATOM 1897 C C . THR A 1 228 ? -0.222 1.211 7.043 1.00 93.56 228 THR A C 1
ATOM 1899 O O . THR A 1 228 ? 0.395 0.211 6.721 1.00 93.56 228 THR A O 1
ATOM 1902 N N . ASP A 1 229 ? -1.506 1.144 7.399 1.00 92.75 229 ASP A N 1
ATOM 1903 C CA . ASP A 1 229 ? -2.229 -0.112 7.672 1.00 92.75 229 ASP A CA 1
ATOM 1904 C C . ASP A 1 229 ? -1.513 -1.035 8.686 1.00 92.75 229 ASP A C 1
ATOM 1906 O O . ASP A 1 229 ? -1.785 -2.236 8.747 1.00 92.75 229 ASP A O 1
ATOM 1910 N N . SER A 1 230 ? -0.599 -0.483 9.495 1.00 90.62 230 SER A N 1
ATOM 1911 C CA . SER A 1 230 ? 0.203 -1.227 10.463 1.00 90.62 230 SER A CA 1
ATOM 1912 C C . SER A 1 230 ? -0.271 -0.976 11.889 1.00 90.62 230 SER A C 1
ATOM 1914 O O . SER A 1 230 ? -0.431 0.165 12.328 1.00 90.62 230 SER A O 1
ATOM 1916 N N . LEU A 1 231 ? -0.474 -2.072 12.615 1.00 84.88 231 LEU A N 1
ATOM 1917 C CA . LEU A 1 231 ? -0.676 -2.099 14.056 1.00 84.88 231 LEU A CA 1
ATOM 1918 C C . LEU A 1 231 ? 0.598 -2.659 14.698 1.00 84.88 231 LEU A C 1
ATOM 1920 O O . LEU A 1 231 ? 0.690 -3.854 14.959 1.00 84.88 231 LEU A O 1
ATOM 1924 N N . GLU A 1 232 ? 1.603 -1.800 14.886 1.00 79.12 232 GLU A N 1
ATOM 1925 C CA . GLU A 1 232 ? 2.840 -2.134 15.612 1.00 79.12 232 GLU A CA 1
ATOM 1926 C C . GLU A 1 232 ? 2.522 -2.662 17.021 1.00 79.12 232 GLU A C 1
ATOM 1928 O O . GLU A 1 232 ? 1.684 -2.054 17.684 1.00 79.12 232 GLU A O 1
ATOM 1933 N N . ASP A 1 233 ? 3.196 -3.732 17.476 1.00 78.31 233 ASP A N 1
ATOM 1934 C CA . ASP A 1 233 ? 3.175 -4.349 18.824 1.00 78.31 233 ASP A CA 1
ATOM 1935 C C . ASP A 1 233 ? 2.057 -3.869 19.771 1.00 78.31 233 ASP A C 1
ATOM 1937 O O . ASP A 1 233 ? 2.291 -3.299 20.849 1.00 78.31 233 ASP A O 1
ATOM 1941 N N . VAL A 1 234 ? 0.808 -4.082 19.347 1.00 86.56 234 VAL A N 1
ATOM 1942 C CA . VAL A 1 234 ? -0.359 -3.552 20.049 1.00 86.56 234 VAL A CA 1
ATOM 1943 C C . VAL A 1 234 ? -0.594 -4.367 21.311 1.00 86.56 234 VAL A C 1
ATOM 1945 O O . VAL A 1 234 ? -0.722 -5.585 21.278 1.00 86.56 234 VAL A O 1
ATOM 1948 N N . GLN A 1 235 ? -0.667 -3.669 22.440 1.00 92.25 235 GLN A N 1
ATOM 1949 C CA . GLN A 1 235 ? -1.036 -4.260 23.722 1.00 92.25 235 GLN A CA 1
ATOM 1950 C C . GLN A 1 235 ? -2.555 -4.396 23.835 1.00 92.25 235 GLN A C 1
ATOM 1952 O O . GLN A 1 235 ? -3.295 -3.617 23.235 1.00 92.25 235 GLN A O 1
ATOM 1957 N N . TRP A 1 236 ? -3.019 -5.334 24.660 1.00 92.50 236 TRP A N 1
ATOM 1958 C CA . TRP A 1 236 ? -4.443 -5.630 24.850 1.00 92.50 236 TRP A CA 1
ATOM 1959 C C . TRP A 1 236 ? -5.322 -4.390 25.076 1.00 92.50 236 TRP A C 1
ATOM 1961 O O . TRP A 1 236 ? -6.269 -4.154 24.325 1.00 92.50 236 TRP A O 1
ATOM 1971 N N . ASP A 1 237 ? -4.969 -3.549 26.052 1.00 92.88 237 ASP A N 1
ATOM 1972 C CA . ASP A 1 237 ? -5.755 -2.355 26.388 1.00 92.88 237 ASP A CA 1
ATOM 1973 C C . ASP A 1 237 ? -5.802 -1.346 25.233 1.00 92.88 237 ASP A C 1
ATOM 1975 O O . ASP A 1 237 ? -6.820 -0.697 24.991 1.00 92.88 237 ASP A O 1
ATOM 1979 N N . ILE A 1 238 ? -4.709 -1.246 24.472 1.00 94.88 238 ILE A N 1
ATOM 1980 C CA . ILE A 1 238 ? -4.616 -0.378 23.297 1.00 94.88 238 ILE A CA 1
ATOM 1981 C C . ILE A 1 238 ? -5.489 -0.937 22.168 1.00 94.88 238 ILE A C 1
ATOM 1983 O O . ILE A 1 238 ? -6.181 -0.165 21.509 1.00 94.88 238 ILE A O 1
ATOM 1987 N N . ALA A 1 239 ? -5.514 -2.258 21.962 1.00 96.12 239 ALA A N 1
ATOM 1988 C CA . ALA A 1 239 ? -6.359 -2.895 20.951 1.00 96.12 239 ALA A CA 1
ATOM 1989 C C . ALA A 1 239 ? -7.850 -2.653 21.217 1.00 96.12 239 ALA A C 1
ATOM 1991 O O . ALA A 1 239 ? -8.581 -2.322 20.288 1.00 96.12 239 ALA A O 1
ATOM 1992 N N . MET A 1 240 ? -8.290 -2.758 22.475 1.00 96.19 240 MET A N 1
ATOM 1993 C CA . MET A 1 240 ? -9.674 -2.476 22.882 1.00 96.19 240 MET A CA 1
ATOM 1994 C C . MET A 1 240 ? -10.056 -1.013 22.609 1.00 96.19 240 MET A C 1
ATOM 1996 O O . MET A 1 240 ? -11.097 -0.737 22.012 1.00 96.19 240 MET A O 1
ATOM 2000 N N . LYS A 1 241 ? -9.189 -0.065 22.987 1.00 96.44 241 LYS A N 1
ATOM 2001 C CA . LYS A 1 241 ? -9.413 1.371 22.748 1.00 96.44 241 LYS A CA 1
ATOM 2002 C C . LYS A 1 241 ? -9.384 1.726 21.257 1.00 96.44 241 LYS A C 1
ATOM 2004 O O . LYS A 1 241 ? -10.209 2.513 20.799 1.00 96.44 241 LYS A O 1
ATOM 2009 N N . LEU A 1 242 ? -8.477 1.128 20.481 1.00 97.38 242 LEU A N 1
ATOM 2010 C CA . LEU A 1 242 ? -8.430 1.302 19.026 1.00 97.38 242 LEU A CA 1
ATOM 2011 C C . LEU A 1 242 ? -9.640 0.673 18.336 1.00 97.38 242 LEU A C 1
ATOM 2013 O O . LEU A 1 242 ? -10.151 1.261 17.388 1.00 97.38 242 LEU A O 1
ATOM 2017 N N . TYR A 1 243 ? -10.133 -0.471 18.816 1.00 97.81 243 TYR A N 1
ATOM 2018 C CA . TYR A 1 243 ? -11.378 -1.063 18.334 1.00 97.81 243 TYR A CA 1
ATOM 2019 C C . TYR A 1 243 ? -12.551 -0.101 18.548 1.00 97.81 243 TYR A C 1
ATOM 2021 O O . TYR A 1 243 ? -13.317 0.149 17.616 1.00 97.81 243 TYR A O 1
ATOM 2029 N N . HIS A 1 244 ? -12.647 0.490 19.744 1.00 96.75 244 HIS A N 1
ATOM 2030 C CA . HIS A 1 244 ? -13.662 1.492 20.053 1.00 96.75 244 HIS A CA 1
ATOM 2031 C C . HIS A 1 244 ? -13.574 2.697 19.108 1.00 96.75 244 HIS A C 1
ATOM 2033 O O . HIS A 1 244 ? -14.554 3.039 18.446 1.00 96.75 244 HIS A O 1
ATOM 2039 N N . ALA A 1 245 ? -12.382 3.287 18.970 1.00 96.62 245 ALA A N 1
ATOM 2040 C CA . ALA A 1 245 ? -12.133 4.395 18.050 1.00 96.62 245 ALA A CA 1
ATOM 2041 C C . ALA A 1 245 ? -12.496 4.036 16.598 1.00 96.62 245 ALA A C 1
ATOM 2043 O O . ALA A 1 245 ? -13.122 4.823 15.886 1.00 96.62 245 ALA A O 1
ATOM 2044 N N . ALA A 1 246 ? -12.143 2.830 16.154 1.00 97.31 246 ALA A N 1
ATOM 2045 C CA . ALA A 1 246 ? -12.429 2.358 14.809 1.00 97.31 246 ALA A CA 1
ATOM 2046 C C . ALA A 1 246 ? -13.926 2.203 14.541 1.00 97.31 246 ALA A C 1
ATOM 2048 O O . ALA A 1 246 ? -14.362 2.450 13.419 1.00 97.31 246 ALA A O 1
ATOM 2049 N N . ASP A 1 247 ? -14.713 1.812 15.540 1.00 96.56 247 ASP A N 1
ATOM 2050 C CA . ASP A 1 247 ? -16.166 1.750 15.416 1.00 96.56 247 ASP A CA 1
ATOM 2051 C C . ASP A 1 247 ? -16.787 3.154 15.370 1.00 96.56 247 ASP A C 1
ATOM 2053 O O . ASP A 1 247 ? -17.545 3.458 14.447 1.00 96.56 247 ASP A O 1
ATOM 2057 N N . VAL A 1 248 ? -16.373 4.045 16.283 1.00 93.94 248 VAL A N 1
ATOM 2058 C CA . VAL A 1 248 ? -16.840 5.443 16.351 1.00 93.94 248 VAL A CA 1
ATOM 2059 C C . VAL A 1 248 ? -16.574 6.186 15.041 1.00 93.94 248 VAL A C 1
ATOM 2061 O O . VAL A 1 248 ? -17.478 6.803 14.475 1.00 93.94 248 VAL A O 1
ATOM 2064 N N . TYR A 1 249 ? -15.351 6.091 14.511 1.00 95.25 249 TYR A N 1
ATOM 2065 C CA . TYR A 1 249 ? -14.963 6.744 13.257 1.00 95.25 249 TYR A CA 1
ATOM 2066 C C . TYR A 1 249 ? -15.207 5.879 12.015 1.00 95.25 249 TYR A C 1
ATOM 2068 O O . TYR A 1 249 ? -14.877 6.302 10.905 1.00 95.25 249 TYR A O 1
ATOM 2076 N N . GLN A 1 250 ? -15.803 4.694 12.164 1.00 96.19 250 GLN A N 1
ATOM 2077 C CA . GLN A 1 250 ? -16.091 3.748 11.080 1.00 96.19 250 GLN A CA 1
ATOM 2078 C C . GLN A 1 250 ? -14.879 3.451 10.176 1.00 96.19 250 GLN A C 1
ATOM 2080 O O . GLN A 1 250 ? -14.967 3.461 8.945 1.00 96.19 250 GLN A O 1
ATOM 2085 N N . ILE A 1 251 ? -13.732 3.173 10.793 1.00 97.31 251 ILE A N 1
ATOM 2086 C CA . ILE A 1 251 ? -12.501 2.742 10.124 1.00 97.31 251 ILE A CA 1
ATOM 2087 C C . ILE A 1 251 ? -12.502 1.210 10.093 1.00 97.31 251 ILE A C 1
ATOM 2089 O O . ILE A 1 251 ? -11.902 0.539 10.933 1.00 97.31 251 ILE A O 1
ATOM 2093 N N . LEU A 1 252 ? -13.207 0.639 9.114 1.00 95.06 252 LEU A N 1
ATOM 2094 C CA . LEU A 1 252 ? -13.486 -0.802 9.058 1.00 95.06 252 LEU A CA 1
ATOM 2095 C C . LEU A 1 252 ? -12.220 -1.675 9.114 1.00 95.06 252 LEU A C 1
ATOM 2097 O O . LEU A 1 252 ? -12.203 -2.678 9.823 1.00 95.06 252 LEU A O 1
ATOM 2101 N N . ARG A 1 253 ? -11.154 -1.295 8.396 1.00 95.38 253 ARG A N 1
ATOM 2102 C CA . ARG A 1 253 ? -9.886 -2.050 8.389 1.00 95.38 253 ARG A CA 1
ATOM 2103 C C . ARG A 1 253 ? -9.264 -2.122 9.781 1.00 95.38 253 ARG A C 1
ATOM 2105 O O . ARG A 1 253 ? -8.875 -3.205 10.206 1.00 95.38 253 ARG A O 1
ATOM 2112 N N . LEU A 1 254 ? -9.235 -0.999 10.500 1.00 97.31 254 LEU A N 1
ATOM 2113 C CA . LEU A 1 254 ? -8.727 -0.937 11.870 1.00 97.31 254 LEU A CA 1
ATOM 2114 C C . LEU A 1 254 ? -9.586 -1.796 12.801 1.00 97.31 254 LEU A C 1
ATOM 2116 O O . LEU A 1 254 ? -9.048 -2.611 13.544 1.00 97.31 254 LEU A O 1
ATOM 2120 N N . LYS A 1 255 ? -10.918 -1.691 12.689 1.00 97.12 255 LYS A N 1
ATOM 2121 C CA . LYS A 1 255 ? -11.860 -2.486 13.490 1.00 97.12 255 LYS A CA 1
ATOM 2122 C C . LYS A 1 255 ? -11.630 -3.987 13.303 1.00 97.12 255 LYS A C 1
ATOM 2124 O O . LYS A 1 255 ? -11.538 -4.718 14.285 1.00 97.12 255 LYS A O 1
ATOM 2129 N N . ILE A 1 256 ? -11.478 -4.440 12.054 1.00 95.50 256 ILE A N 1
ATOM 2130 C CA . ILE A 1 256 ? -11.188 -5.846 11.732 1.00 95.50 256 ILE A CA 1
ATOM 2131 C C . ILE A 1 256 ? -9.840 -6.270 12.320 1.00 95.50 256 ILE A C 1
ATOM 2133 O O . ILE A 1 256 ? -9.767 -7.316 12.955 1.00 95.50 256 ILE A O 1
ATOM 2137 N N . ARG A 1 257 ? -8.780 -5.468 12.155 1.00 96.25 257 ARG A N 1
ATOM 2138 C CA . ARG A 1 257 ? -7.447 -5.798 12.684 1.00 96.25 257 ARG A CA 1
ATOM 2139 C C . ARG A 1 257 ? -7.442 -5.915 14.209 1.00 96.25 257 ARG A C 1
ATOM 2141 O O . ARG A 1 257 ? -6.908 -6.890 14.729 1.00 96.25 257 ARG A O 1
ATOM 2148 N N . CYS A 1 258 ? -8.081 -4.981 14.911 1.00 97.31 258 CYS A N 1
ATOM 2149 C CA . CYS A 1 258 ? -8.242 -5.067 16.361 1.00 97.31 258 CYS A CA 1
ATOM 2150 C C . CYS A 1 258 ? -9.086 -6.286 16.758 1.00 97.31 258 CYS A C 1
ATOM 2152 O O . CYS A 1 258 ? -8.718 -6.997 17.684 1.00 97.31 258 CYS A O 1
ATOM 2154 N N . SER A 1 259 ? -10.171 -6.579 16.035 1.00 96.50 259 SER A N 1
ATOM 2155 C CA . SER A 1 259 ? -11.001 -7.763 16.287 1.00 96.50 259 SER A CA 1
ATOM 2156 C C . SER A 1 259 ? -10.215 -9.069 16.141 1.00 96.50 259 SER A C 1
ATOM 2158 O O . SER A 1 259 ? -10.296 -9.915 17.028 1.00 96.50 259 SER A O 1
ATOM 2160 N N . CYS A 1 260 ? -9.414 -9.218 15.079 1.00 95.25 260 CYS A N 1
ATOM 2161 C CA . CYS A 1 260 ? -8.550 -10.386 14.897 1.00 95.25 260 CYS A CA 1
ATOM 2162 C C . CYS A 1 260 ? -7.560 -10.530 16.053 1.00 95.25 260 CYS A C 1
ATOM 2164 O O . CYS A 1 260 ? -7.478 -11.603 16.638 1.00 95.25 260 CYS A O 1
ATOM 2166 N N . PHE A 1 261 ? -6.880 -9.445 16.436 1.00 96.00 261 PHE A N 1
ATOM 2167 C CA . PHE A 1 261 ? -5.947 -9.464 17.562 1.00 96.00 261 PHE A CA 1
ATOM 2168 C C . PHE A 1 261 ? -6.624 -9.906 18.870 1.00 96.00 261 PHE A C 1
ATOM 2170 O O . PHE A 1 261 ? -6.077 -10.727 19.604 1.00 96.00 261 PHE A O 1
ATOM 2177 N N . LEU A 1 262 ? -7.826 -9.394 19.160 1.00 96.75 262 LEU A N 1
ATOM 2178 C CA . LEU A 1 262 ? -8.584 -9.768 20.358 1.00 96.75 262 LEU A CA 1
ATOM 2179 C C . LEU A 1 262 ? -8.978 -11.252 20.339 1.00 96.75 262 LEU A C 1
ATOM 2181 O O . LEU A 1 262 ? -8.859 -11.921 21.360 1.00 96.75 262 LEU A O 1
ATOM 2185 N N . ILE A 1 263 ? -9.399 -11.779 19.185 1.00 96.56 263 ILE A N 1
ATOM 2186 C CA . ILE A 1 263 ? -9.748 -13.199 19.020 1.00 96.56 263 ILE A CA 1
ATOM 2187 C C . ILE A 1 263 ? -8.508 -14.094 19.154 1.00 96.56 263 ILE A C 1
ATOM 2189 O O . ILE A 1 263 ? -8.565 -15.115 19.832 1.00 96.56 263 ILE A O 1
ATOM 2193 N N . GLU A 1 264 ? -7.383 -13.719 18.545 1.00 95.69 264 GLU A N 1
ATOM 2194 C CA . GLU A 1 264 ? -6.116 -14.464 18.627 1.00 95.69 264 GLU A CA 1
ATOM 2195 C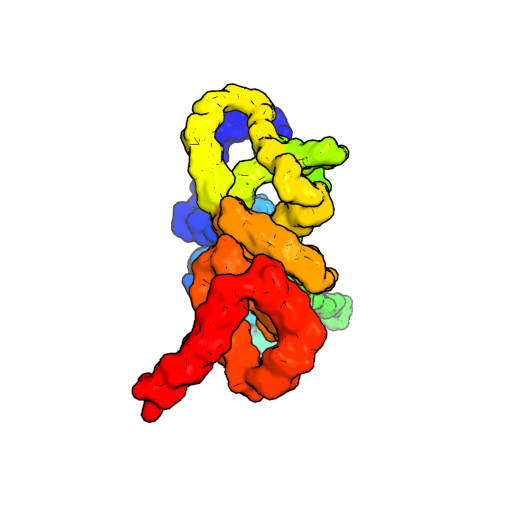 C . GLU A 1 264 ? -5.570 -14.541 20.061 1.00 95.69 264 GLU A C 1
ATOM 2197 O O . GLU A 1 264 ? -4.869 -15.491 20.405 1.00 95.69 264 GLU A O 1
ATOM 2202 N N . ASN A 1 265 ? -5.927 -13.570 20.906 1.00 95.38 265 ASN A N 1
ATOM 2203 C CA . ASN A 1 265 ? -5.543 -13.496 22.316 1.00 95.38 265 ASN A CA 1
ATOM 2204 C C . ASN A 1 265 ? -6.717 -13.795 23.269 1.00 95.38 265 ASN A C 1
ATOM 2206 O O . ASN A 1 265 ? -6.668 -13.435 24.448 1.00 95.38 265 ASN A O 1
ATOM 2210 N N . LEU A 1 266 ? -7.780 -14.440 22.779 1.00 96.69 266 LEU A N 1
ATOM 2211 C CA . LEU A 1 266 ? -8.934 -14.825 23.587 1.00 96.69 266 LEU A CA 1
ATOM 2212 C C . LEU A 1 266 ? -8.551 -15.933 24.578 1.00 96.69 266 LEU A C 1
ATOM 2214 O O . LEU A 1 266 ? -7.988 -16.967 24.220 1.00 96.69 266 LEU A O 1
ATOM 2218 N N . GLN A 1 267 ? -8.870 -15.700 25.845 1.00 96.75 267 GLN A N 1
ATOM 2219 C CA . GLN A 1 267 ? -8.593 -16.569 26.980 1.00 96.75 267 GLN A CA 1
ATOM 2220 C C . GLN A 1 267 ? -9.817 -16.625 27.898 1.00 96.75 267 GLN A C 1
ATOM 2222 O O . GLN A 1 267 ? -10.671 -15.740 27.883 1.00 96.75 267 GLN A O 1
ATOM 2227 N N . ILE A 1 268 ? -9.879 -17.643 28.758 1.00 96.75 268 ILE A N 1
ATOM 2228 C CA . ILE A 1 268 ? -10.945 -17.796 29.765 1.00 96.75 268 ILE A CA 1
ATOM 2229 C C . ILE A 1 268 ? -11.094 -16.520 30.610 1.00 96.75 268 ILE A C 1
ATOM 2231 O O . ILE A 1 268 ? -12.203 -16.022 30.783 1.00 96.75 268 ILE A O 1
ATOM 2235 N N . SER A 1 269 ? -9.972 -15.942 31.047 1.00 96.19 269 SER A N 1
ATOM 2236 C CA . SER A 1 269 ? -9.927 -14.753 31.908 1.00 96.19 269 SER A CA 1
ATOM 2237 C C . SER A 1 269 ? -10.381 -13.453 31.233 1.00 96.19 269 SER A C 1
ATOM 2239 O O . SER A 1 269 ? -10.698 -12.492 31.928 1.00 96.19 269 SER A O 1
ATOM 2241 N N . ASN A 1 270 ? -10.414 -13.383 29.896 1.00 96.06 270 ASN A N 1
ATOM 2242 C CA . ASN A 1 270 ? -10.773 -12.160 29.166 1.00 96.06 270 ASN A CA 1
ATOM 2243 C C . ASN A 1 270 ? -12.028 -12.305 28.283 1.00 96.06 270 ASN A C 1
ATOM 2245 O O . ASN A 1 270 ? -12.476 -11.318 27.693 1.00 96.06 270 ASN A O 1
ATOM 2249 N N . ALA A 1 271 ? -12.641 -13.493 28.236 1.00 97.31 271 ALA A N 1
ATOM 2250 C CA . ALA A 1 271 ? -13.800 -13.778 27.393 1.00 97.31 271 ALA A CA 1
ATOM 2251 C C . ALA A 1 271 ? -15.006 -12.873 27.700 1.00 97.31 271 ALA A C 1
ATOM 2253 O O . ALA A 1 271 ? -15.649 -12.361 26.782 1.00 97.31 271 ALA A O 1
ATOM 2254 N N . SER A 1 272 ? -15.290 -12.618 28.981 1.00 97.25 272 SER A N 1
ATOM 2255 C CA . SER A 1 272 ? -16.371 -11.714 29.402 1.00 97.25 272 SER A CA 1
ATOM 2256 C C . SER A 1 272 ? -16.127 -10.265 28.961 1.00 97.25 272 SER A C 1
ATOM 2258 O O . SER A 1 272 ? -17.062 -9.575 28.553 1.00 97.25 272 SER A O 1
ATOM 2260 N N . THR A 1 273 ? -14.867 -9.825 28.963 1.00 97.06 273 THR A N 1
ATOM 2261 C CA . THR A 1 273 ? -14.456 -8.490 28.514 1.00 97.06 273 THR A CA 1
ATOM 2262 C C . THR A 1 273 ? -14.662 -8.308 27.010 1.00 97.06 273 THR A C 1
ATOM 2264 O O . THR A 1 273 ? -15.234 -7.300 26.594 1.00 97.06 273 THR A O 1
ATOM 2267 N N . ILE A 1 274 ? -14.264 -9.281 26.179 1.00 97.56 274 ILE A N 1
ATOM 2268 C CA . ILE A 1 274 ? -14.508 -9.191 24.726 1.00 97.56 274 ILE A CA 1
ATOM 2269 C C . ILE A 1 274 ? -16.007 -9.298 24.423 1.00 97.56 274 ILE A C 1
ATOM 2271 O O . ILE A 1 274 ? -16.512 -8.589 23.552 1.00 97.56 274 ILE A O 1
ATOM 2275 N N . LEU A 1 275 ? -16.741 -10.142 25.157 1.00 97.94 275 LEU A N 1
ATOM 2276 C CA . LEU A 1 275 ? -18.192 -10.258 25.019 1.00 97.94 275 LEU A CA 1
ATOM 2277 C C . LEU A 1 275 ? -18.883 -8.913 25.275 1.00 97.94 275 LEU A C 1
ATOM 2279 O O . LEU A 1 275 ? -19.784 -8.534 24.520 1.00 97.94 275 LEU A O 1
ATOM 2283 N N . LEU A 1 276 ? -18.452 -8.191 26.315 1.00 97.62 276 LEU A N 1
ATOM 2284 C CA . LEU A 1 276 ? -18.957 -6.856 26.619 1.00 97.62 276 LEU A CA 1
ATOM 2285 C C . LEU A 1 276 ? -18.674 -5.884 25.475 1.00 97.62 276 LEU A C 1
ATOM 2287 O O . LEU A 1 276 ? -19.608 -5.270 24.967 1.00 97.62 276 LEU A O 1
ATOM 2291 N N . LEU A 1 277 ? -17.423 -5.815 25.015 1.00 97.06 277 LEU A N 1
ATOM 2292 C CA . LEU A 1 277 ? -17.030 -4.934 23.914 1.00 97.06 277 LEU A CA 1
ATOM 2293 C C . LEU A 1 277 ? -17.859 -5.202 22.652 1.00 97.06 277 LEU A C 1
ATOM 2295 O O . LEU A 1 277 ? -18.375 -4.280 22.023 1.00 97.06 277 LEU A O 1
ATOM 2299 N N . ALA A 1 278 ? -18.015 -6.474 22.282 1.00 97.25 278 ALA A N 1
ATOM 2300 C CA . ALA A 1 278 ? -18.800 -6.863 21.119 1.00 97.25 278 ALA A CA 1
ATOM 2301 C C . ALA A 1 278 ? -20.273 -6.458 21.264 1.00 97.25 278 ALA A C 1
ATOM 2303 O O . ALA A 1 278 ? -20.903 -6.042 20.291 1.00 97.25 278 ALA A O 1
ATOM 2304 N N . HIS A 1 279 ? -20.826 -6.555 22.475 1.00 96.81 279 HIS A N 1
ATOM 2305 C CA . HIS A 1 279 ? -22.186 -6.121 22.761 1.00 96.81 279 HIS A CA 1
ATOM 2306 C C . HIS A 1 279 ? -22.349 -4.600 22.670 1.00 96.81 279 HIS A C 1
ATOM 2308 O O . HIS A 1 279 ? -23.271 -4.140 21.996 1.00 96.81 279 HIS A O 1
ATOM 2314 N N . GLU A 1 280 ? -21.457 -3.833 23.299 1.00 95.44 280 GLU A N 1
ATOM 2315 C CA . GLU A 1 280 ? -21.489 -2.364 23.310 1.00 95.44 280 GLU A CA 1
ATOM 2316 C C . GLU A 1 280 ? -21.399 -1.783 21.895 1.00 95.44 280 GLU A C 1
ATOM 2318 O O . GLU A 1 280 ? -22.139 -0.864 21.545 1.00 95.44 280 GLU A O 1
ATOM 2323 N N . HIS A 1 281 ? -20.563 -2.391 21.054 1.00 95.88 281 HIS A N 1
ATOM 2324 C CA . HIS A 1 281 ? -20.364 -2.001 19.659 1.00 95.88 281 HIS A CA 1
ATOM 2325 C C . HIS A 1 281 ? -21.305 -2.693 18.667 1.00 95.88 281 HIS A C 1
ATOM 2327 O O . HIS A 1 281 ? -21.142 -2.550 17.454 1.00 95.88 281 HIS A O 1
ATOM 2333 N N . GLN A 1 282 ? -22.275 -3.469 19.162 1.00 96.00 282 GLN A N 1
ATOM 2334 C CA . GLN A 1 282 ? -23.245 -4.210 18.347 1.00 96.00 282 GLN A CA 1
ATOM 2335 C C . GLN A 1 282 ? -22.583 -5.067 17.248 1.00 96.00 282 GLN A C 1
ATOM 2337 O O . GLN A 1 282 ? -23.136 -5.264 16.163 1.00 96.00 282 GLN A O 1
ATOM 2342 N N . ASP A 1 283 ? -21.389 -5.599 17.522 1.00 96.75 283 ASP A N 1
ATOM 2343 C CA . ASP A 1 283 ? -20.646 -6.434 16.587 1.00 96.75 283 ASP A CA 1
ATOM 2344 C C . ASP A 1 283 ? -21.084 -7.889 16.724 1.00 96.75 283 ASP A C 1
ATOM 2346 O O . ASP A 1 283 ? -20.550 -8.675 17.510 1.00 96.75 283 ASP A O 1
ATOM 2350 N N . ALA A 1 284 ? -22.095 -8.250 15.937 1.00 95.31 284 ALA A N 1
ATOM 2351 C CA . ALA A 1 284 ? -22.659 -9.592 15.944 1.00 95.31 284 ALA A CA 1
ATOM 2352 C C . ALA A 1 284 ? -21.633 -10.683 15.582 1.00 95.31 284 ALA A C 1
ATOM 2354 O O . ALA A 1 284 ? -21.760 -11.810 16.060 1.00 95.31 284 ALA A O 1
ATOM 2355 N N . LYS A 1 285 ? -20.620 -10.369 14.759 1.00 95.50 285 LYS A N 1
ATOM 2356 C CA . LYS A 1 285 ? -19.613 -11.352 14.338 1.00 95.50 285 LYS A CA 1
ATOM 2357 C C . LYS A 1 285 ? -18.642 -11.641 15.474 1.00 95.50 285 LYS A C 1
ATOM 2359 O O . LYS A 1 285 ? -18.474 -12.806 15.825 1.00 95.50 285 LYS A O 1
ATOM 2364 N N . LEU A 1 286 ? -18.067 -10.600 16.079 1.00 97.00 286 LEU A N 1
ATOM 2365 C CA . LEU A 1 286 ? -17.189 -10.756 17.239 1.00 97.00 286 LEU A CA 1
ATOM 2366 C C . LEU A 1 286 ? -17.942 -11.405 18.404 1.00 97.00 286 LEU A C 1
ATOM 2368 O O . LEU A 1 286 ? -17.428 -12.332 19.027 1.00 97.00 286 LEU A O 1
ATOM 2372 N N . LYS A 1 287 ? -19.193 -10.985 18.640 1.00 97.12 287 LYS A N 1
ATOM 2373 C CA . LYS A 1 287 ? -20.042 -11.564 19.684 1.00 97.12 287 LYS A CA 1
ATOM 2374 C C . LYS A 1 287 ? -20.239 -13.063 19.473 1.00 97.12 287 LYS A C 1
ATOM 2376 O O . LYS A 1 287 ? -20.043 -13.821 20.413 1.00 97.12 287 LYS A O 1
ATOM 2381 N N . SER A 1 288 ? -20.571 -13.494 18.254 1.00 96.12 288 SER A N 1
ATOM 2382 C CA . SER A 1 288 ? -20.763 -14.919 17.956 1.00 96.12 288 SER A CA 1
ATOM 2383 C C . SER A 1 288 ? -19.503 -15.738 18.225 1.00 96.12 288 SER A C 1
ATOM 2385 O O . SER A 1 288 ? -19.598 -16.780 18.862 1.00 96.12 288 SER A O 1
ATOM 2387 N N . VAL A 1 289 ? -18.334 -15.265 17.777 1.00 97.06 289 VAL A N 1
ATOM 2388 C CA . VAL A 1 289 ? -17.056 -15.973 17.975 1.00 97.06 289 VAL A CA 1
ATOM 2389 C C . VAL A 1 289 ? -16.741 -16.133 19.464 1.00 97.06 289 VAL A C 1
ATOM 2391 O O . VAL A 1 289 ? -16.349 -17.212 19.906 1.00 97.06 289 VAL A O 1
ATOM 2394 N N . VAL A 1 290 ? -16.944 -15.075 20.250 1.00 97.62 290 VAL A N 1
ATOM 2395 C CA . VAL A 1 290 ? -16.675 -15.093 21.693 1.00 97.62 290 VAL A CA 1
ATOM 2396 C C . VAL A 1 290 ? -17.694 -15.958 22.433 1.00 97.62 290 VAL A C 1
ATOM 2398 O O . VAL A 1 290 ? -17.317 -16.702 23.331 1.00 97.62 290 VAL A O 1
ATOM 2401 N N . GLU A 1 291 ? -18.971 -15.920 22.048 1.00 97.19 291 GLU A N 1
ATOM 2402 C CA . GLU A 1 291 ? -19.993 -16.819 22.594 1.00 97.19 291 GLU A CA 1
ATOM 2403 C C . GLU A 1 291 ? -19.657 -18.289 22.323 1.00 97.19 291 GLU A C 1
ATOM 2405 O O . GLU A 1 291 ? -19.762 -19.110 23.231 1.00 97.19 291 GLU A O 1
ATOM 2410 N N . ASP A 1 292 ? -19.214 -18.627 21.109 1.00 96.81 292 ASP A N 1
ATOM 2411 C CA . ASP A 1 292 ? -18.821 -19.997 20.769 1.00 96.81 292 ASP A CA 1
ATOM 2412 C C . ASP A 1 292 ? -17.637 -20.464 21.633 1.00 96.81 292 ASP A C 1
ATOM 2414 O O . ASP A 1 292 ? -17.669 -21.572 22.168 1.00 96.81 292 ASP A O 1
ATOM 2418 N N . PHE A 1 293 ? -16.642 -19.600 21.862 1.00 97.81 293 PHE A N 1
ATOM 2419 C CA . PHE A 1 293 ? -15.555 -19.873 22.807 1.00 97.81 293 PHE A CA 1
ATOM 2420 C C . PHE A 1 293 ? -16.057 -20.064 24.243 1.00 97.81 293 PHE A C 1
ATOM 2422 O O . PHE A 1 29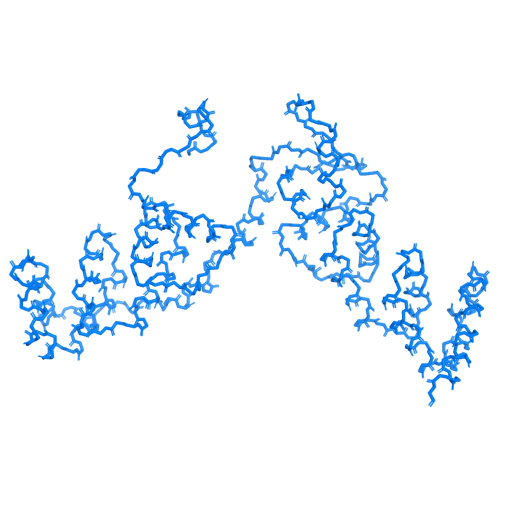3 ? -15.677 -21.031 24.903 1.00 97.81 293 PHE A O 1
ATOM 2429 N N . ILE A 1 294 ? -16.955 -19.191 24.712 1.00 97.62 294 ILE A N 1
ATOM 2430 C CA . ILE A 1 294 ? -17.558 -19.303 26.045 1.00 97.62 294 ILE A CA 1
AT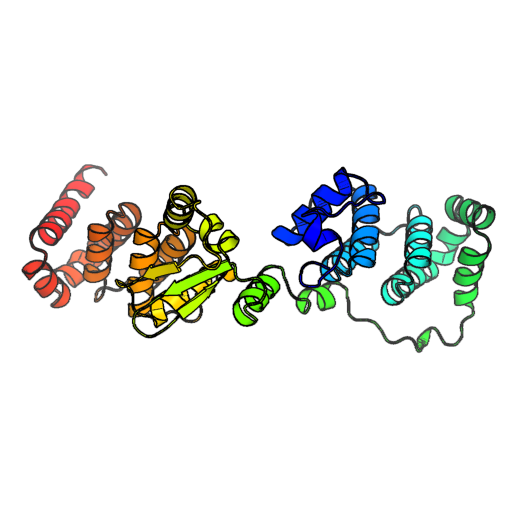OM 2431 C C . ILE A 1 294 ? -18.286 -20.637 26.203 1.00 97.62 294 ILE A C 1
ATOM 2433 O O . ILE A 1 294 ? -18.207 -21.258 27.256 1.00 97.62 294 ILE A O 1
ATOM 2437 N N . PHE A 1 295 ? -18.984 -21.103 25.169 1.00 96.12 295 PHE A N 1
ATOM 2438 C CA . PHE A 1 295 ? -19.714 -22.367 25.227 1.00 96.12 295 PHE A CA 1
ATOM 2439 C C . PHE A 1 295 ? -18.805 -23.594 25.180 1.00 96.12 295 PHE A C 1
ATOM 2441 O O . PHE A 1 295 ? -19.184 -24.626 25.730 1.00 96.12 295 PHE A O 1
ATOM 2448 N N . MET A 1 296 ? -17.626 -23.494 24.559 1.00 96.00 296 MET A N 1
ATOM 2449 C CA . MET A 1 296 ? -16.613 -24.554 24.596 1.00 96.00 296 MET A CA 1
ATOM 2450 C C . MET A 1 296 ? -15.939 -24.687 25.971 1.00 96.00 296 MET A C 1
ATOM 2452 O O . MET A 1 296 ? -15.526 -25.787 26.323 1.00 96.00 296 MET A O 1
ATOM 2456 N N . HIS A 1 297 ? -15.855 -23.596 26.739 1.00 96.31 297 HIS A N 1
ATOM 2457 C CA . HIS A 1 297 ? -15.208 -23.524 28.059 1.00 96.31 297 HIS A CA 1
ATOM 2458 C C . HIS A 1 297 ? -16.191 -23.108 29.168 1.00 96.31 297 HIS A C 1
ATOM 2460 O O . HIS A 1 297 ? -15.846 -22.382 30.099 1.00 96.31 297 HIS A O 1
ATOM 2466 N N . ASP A 1 298 ? -17.444 -23.535 29.048 1.00 94.94 298 ASP A N 1
ATOM 2467 C CA . ASP A 1 298 ? -18.575 -23.077 29.855 1.00 94.94 298 ASP A CA 1
ATOM 2468 C C . ASP A 1 298 ? -18.411 -23.308 31.363 1.00 94.94 298 ASP A C 1
ATOM 2470 O O . ASP A 1 298 ? -18.711 -22.412 32.149 1.00 94.94 298 ASP A O 1
ATOM 2474 N N . GLU A 1 299 ? -17.956 -24.490 31.776 1.00 94.75 299 GLU A N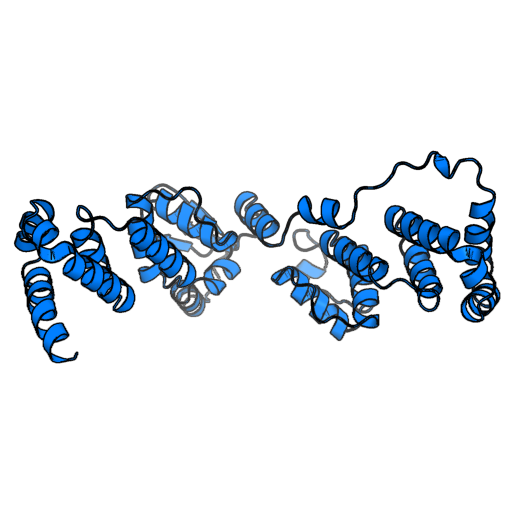 1
ATOM 2475 C CA . GLU A 1 299 ? -17.740 -24.839 33.182 1.00 94.75 299 GLU A CA 1
ATOM 2476 C C . GLU A 1 299 ? -16.665 -23.948 33.813 1.00 94.75 299 GLU A C 1
ATOM 2478 O O . GLU A 1 299 ? -16.869 -23.411 34.903 1.00 94.75 299 GLU A O 1
ATOM 2483 N N . GLU A 1 300 ? -15.550 -23.749 33.106 1.00 97.19 300 GLU A N 1
ATOM 2484 C CA . GLU A 1 300 ? -14.426 -22.932 33.569 1.00 97.19 300 GLU A CA 1
ATOM 2485 C C . GLU A 1 300 ? -14.793 -21.446 33.608 1.00 97.19 300 GLU A C 1
ATOM 2487 O O . GLU A 1 300 ? -14.504 -20.774 34.593 1.00 97.19 300 GLU A O 1
ATOM 2492 N N . ILE A 1 301 ? -15.469 -20.937 32.572 1.00 97.06 301 ILE A N 1
ATOM 2493 C CA . ILE A 1 301 ? -15.838 -19.521 32.474 1.00 97.06 301 ILE A CA 1
ATOM 2494 C C . ILE A 1 301 ? -16.967 -19.187 33.442 1.00 97.06 301 ILE A C 1
ATOM 2496 O O . ILE A 1 301 ? -16.833 -18.255 34.222 1.00 97.06 301 ILE A O 1
ATOM 2500 N N . PHE A 1 302 ? -18.078 -19.930 33.450 1.00 95.88 302 PHE A N 1
ATOM 2501 C CA . PHE A 1 302 ? -19.204 -19.598 34.332 1.00 95.88 302 PHE A CA 1
ATOM 2502 C C . PHE A 1 302 ? -18.900 -19.837 35.815 1.00 95.88 302 PHE A C 1
ATOM 2504 O O . PHE A 1 302 ? -19.590 -19.275 36.666 1.00 95.88 302 PHE A O 1
ATOM 2511 N N . GLY A 1 303 ? -17.887 -20.653 36.119 1.00 94.69 303 GLY A N 1
ATOM 2512 C CA . GLY A 1 303 ? -17.354 -20.838 37.466 1.00 94.69 303 GLY A CA 1
ATOM 2513 C C . GLY A 1 303 ? -16.273 -19.831 37.876 1.00 94.69 303 GLY A C 1
ATOM 2514 O O . GLY A 1 303 ? -15.841 -19.887 39.026 1.00 94.69 303 GLY A O 1
ATOM 2515 N N . SER A 1 304 ? -15.821 -18.946 36.980 1.00 96.38 304 SER A N 1
ATOM 2516 C CA . SER A 1 304 ? -14.709 -18.023 37.238 1.00 96.38 304 SER A CA 1
ATOM 2517 C C . SER A 1 304 ? -15.141 -16.756 37.989 1.00 96.38 304 SER A C 1
ATOM 2519 O O . SER A 1 304 ? -16.281 -16.290 37.872 1.00 96.38 304 SER A O 1
ATOM 2521 N N . ASP A 1 305 ? -14.204 -16.156 38.731 1.00 95.81 305 ASP A N 1
ATOM 2522 C CA . ASP A 1 305 ? -14.427 -14.883 39.428 1.00 95.81 305 ASP A CA 1
ATOM 2523 C C . ASP A 1 305 ? -14.677 -13.735 38.431 1.00 95.81 305 ASP A C 1
ATOM 2525 O O . ASP A 1 305 ? -15.480 -12.834 38.686 1.00 95.81 305 ASP A O 1
ATOM 2529 N N . GLU A 1 306 ? -14.043 -13.781 37.256 1.00 95.94 306 GLU A N 1
ATOM 2530 C CA . GLU A 1 306 ? -14.239 -12.805 36.182 1.00 95.94 306 GLU A CA 1
ATOM 2531 C C . GLU A 1 306 ? -15.668 -12.841 35.636 1.00 95.94 306 GLU A C 1
ATOM 2533 O O . GLU A 1 306 ? -16.257 -11.785 35.384 1.00 95.94 306 GLU A O 1
ATOM 2538 N N . TRP A 1 307 ? -16.260 -14.030 35.469 1.00 96.88 307 TRP A N 1
ATOM 2539 C CA . TRP A 1 307 ? -17.661 -14.138 35.065 1.00 96.88 307 TRP A CA 1
ATOM 2540 C C . TRP A 1 307 ? -18.611 -13.725 36.183 1.00 96.88 307 TRP A C 1
ATOM 2542 O O . TRP A 1 307 ? -19.609 -13.056 35.908 1.00 96.88 307 TRP A O 1
ATOM 2552 N N . ALA A 1 308 ? -18.302 -14.065 37.438 1.00 95.38 308 ALA A N 1
ATOM 2553 C CA . ALA A 1 308 ? -19.084 -13.618 38.586 1.00 95.38 308 ALA A CA 1
ATOM 2554 C C . ALA A 1 308 ? -19.167 -12.081 38.619 1.00 95.38 308 ALA A C 1
ATOM 2556 O O . ALA A 1 308 ? -20.269 -11.529 38.548 1.00 95.38 308 ALA A O 1
ATOM 2557 N N . HIS A 1 309 ? -18.026 -11.387 38.572 1.00 95.75 309 HIS A N 1
ATOM 2558 C CA . HIS A 1 309 ? -17.974 -9.923 38.509 1.00 95.75 309 HIS A CA 1
ATOM 2559 C C . HIS A 1 309 ? -18.658 -9.342 37.267 1.00 95.75 309 HIS A C 1
ATOM 2561 O O . HIS A 1 309 ? -19.400 -8.356 37.351 1.00 95.75 309 HIS A O 1
ATOM 2567 N N . PHE A 1 310 ? -18.449 -9.960 36.104 1.00 96.75 310 PHE A N 1
ATOM 2568 C CA . PHE A 1 310 ? -19.129 -9.559 34.879 1.00 96.75 310 PHE A CA 1
ATOM 2569 C C . PHE A 1 310 ? -20.652 -9.669 35.018 1.00 96.75 310 PHE A C 1
ATOM 2571 O O . PHE A 1 310 ? -21.368 -8.757 34.606 1.00 96.75 310 PHE A O 1
ATOM 2578 N N . SER A 1 311 ? -21.155 -10.744 35.625 1.00 95.69 311 SER A N 1
ATOM 2579 C CA . SER A 1 311 ? -22.586 -10.999 35.787 1.00 95.69 311 SER A CA 1
ATOM 2580 C C . SER A 1 311 ? -23.269 -10.023 36.747 1.00 95.69 311 SER A C 1
ATOM 2582 O O . SER A 1 311 ? -24.432 -9.689 36.528 1.00 95.69 311 SER A O 1
ATOM 2584 N N . GLU A 1 312 ? -22.548 -9.505 37.746 1.00 95.44 312 GLU A N 1
ATOM 2585 C CA . GLU A 1 312 ? -23.044 -8.468 38.658 1.00 95.44 312 GLU A CA 1
ATOM 2586 C C . GLU A 1 312 ? -23.252 -7.132 37.937 1.00 95.44 312 GLU A C 1
ATOM 2588 O O . GLU A 1 312 ? -24.278 -6.474 38.119 1.00 95.44 312 GLU A O 1
ATOM 2593 N N . SER A 1 313 ? -22.303 -6.752 37.079 1.00 94.81 313 SER A N 1
ATOM 2594 C CA . SER A 1 313 ? -22.341 -5.472 36.357 1.00 94.81 313 SER A CA 1
ATOM 2595 C C . SER A 1 313 ? -23.176 -5.538 35.072 1.00 94.81 313 SER A C 1
ATOM 2597 O O . SER A 1 313 ? -23.793 -4.552 34.676 1.00 94.81 313 SER A O 1
ATOM 2599 N N . ASN A 1 314 ? -23.248 -6.710 34.434 1.00 96.38 314 ASN A N 1
ATOM 2600 C CA . ASN A 1 314 ? -23.830 -6.920 33.104 1.00 96.38 314 ASN A CA 1
ATOM 2601 C C . ASN A 1 314 ? -24.892 -8.030 33.106 1.00 96.38 314 ASN A C 1
ATOM 2603 O O . ASN A 1 314 ? -24.941 -8.882 32.215 1.00 96.38 314 ASN A O 1
ATOM 2607 N N . VAL A 1 315 ? -25.790 -7.996 34.098 1.00 96.12 315 VAL A N 1
ATOM 2608 C CA . VAL A 1 315 ? -26.812 -9.027 34.374 1.00 96.12 315 VAL A CA 1
ATOM 2609 C C . VAL A 1 315 ? -27.584 -9.469 33.126 1.00 96.12 315 VAL A C 1
ATOM 2611 O O . VAL A 1 315 ? -27.852 -10.657 32.942 1.00 96.12 315 VAL A O 1
ATOM 2614 N N . ARG A 1 316 ? -27.984 -8.527 32.262 1.00 95.75 316 ARG A N 1
ATOM 2615 C CA . ARG A 1 316 ? -28.758 -8.850 31.052 1.00 95.75 316 ARG A CA 1
ATOM 2616 C C . ARG A 1 316 ? -27.928 -9.650 30.057 1.00 95.75 316 ARG A C 1
ATOM 2618 O O . ARG A 1 316 ? -28.354 -10.730 29.665 1.00 95.75 316 ARG A O 1
ATOM 2625 N N . LEU A 1 317 ? -26.740 -9.154 29.717 1.00 96.88 317 LEU A N 1
ATOM 2626 C CA . LEU A 1 317 ? -25.849 -9.790 28.752 1.00 96.88 317 LEU A CA 1
ATOM 2627 C C . LEU A 1 317 ? -25.376 -11.164 29.241 1.00 96.88 317 LEU A C 1
ATOM 2629 O O . LEU A 1 317 ? -25.394 -12.125 28.472 1.00 96.88 317 LEU A O 1
ATOM 2633 N N . ALA A 1 318 ? -25.038 -11.289 30.527 1.00 96.69 318 ALA A N 1
ATOM 2634 C CA . ALA A 1 318 ? -24.668 -12.567 31.129 1.00 96.69 318 ALA A CA 1
ATOM 2635 C C . ALA A 1 318 ? -25.816 -13.590 31.033 1.00 96.69 318 ALA A C 1
ATOM 2637 O O . ALA A 1 318 ? -25.620 -14.709 30.558 1.00 96.69 318 ALA A O 1
ATOM 2638 N N . ASN A 1 319 ? -27.039 -13.195 31.409 1.00 94.44 319 ASN A N 1
ATOM 2639 C CA . ASN A 1 319 ? -28.218 -14.064 31.328 1.00 94.44 319 ASN A CA 1
ATOM 2640 C C . ASN A 1 319 ? -28.593 -14.438 29.892 1.00 94.44 319 ASN A C 1
ATOM 2642 O O . ASN A 1 319 ? -28.974 -15.581 29.638 1.00 94.44 319 ASN A O 1
ATOM 2646 N N . GLU A 1 320 ? -28.514 -13.494 28.956 1.00 94.31 320 GLU A N 1
ATOM 2647 C CA . GLU A 1 320 ? -28.742 -13.757 27.535 1.00 94.31 320 GLU A CA 1
ATOM 2648 C C . GLU A 1 320 ? -27.740 -14.781 27.007 1.00 94.31 320 GLU A C 1
ATOM 2650 O O . GLU A 1 320 ? -28.154 -15.775 26.417 1.00 94.31 320 GLU A O 1
ATOM 2655 N N . THR A 1 321 ? -26.454 -14.602 27.308 1.00 95.31 321 THR A N 1
ATOM 2656 C CA . THR A 1 321 ? -25.379 -15.509 26.878 1.00 95.31 321 THR A CA 1
ATOM 2657 C C . THR A 1 321 ? -25.577 -16.917 27.440 1.00 95.31 321 THR A C 1
ATOM 2659 O O . THR A 1 321 ? -25.596 -17.894 26.690 1.00 95.31 321 THR A O 1
ATOM 2662 N N . MET A 1 322 ? -25.837 -17.032 28.748 1.00 93.56 322 MET A N 1
ATOM 2663 C CA . MET A 1 322 ? -26.112 -18.320 29.397 1.00 93.56 322 MET A CA 1
ATOM 2664 C C . MET A 1 322 ? -27.353 -19.017 28.816 1.00 93.56 322 MET A C 1
ATOM 2666 O O . MET A 1 322 ? -27.365 -20.238 28.674 1.00 93.56 322 MET A O 1
ATOM 2670 N N . ARG A 1 323 ? -28.402 -18.265 28.449 1.00 91.31 323 ARG A N 1
ATOM 2671 C CA . ARG A 1 323 ? -29.605 -18.821 27.801 1.00 91.31 323 ARG A CA 1
ATOM 2672 C C . ARG A 1 323 ? -29.345 -19.246 26.357 1.00 91.31 323 ARG A C 1
ATOM 2674 O O . ARG A 1 323 ? -29.870 -20.277 25.938 1.00 91.31 323 ARG A O 1
ATOM 2681 N N . SER A 1 324 ? -28.559 -18.477 25.604 1.00 89.19 324 SER A N 1
ATOM 2682 C CA . SER A 1 324 ? -28.235 -18.758 24.198 1.00 89.19 324 SER A CA 1
ATOM 2683 C C . SER A 1 324 ? -27.538 -20.105 24.016 1.00 89.19 324 SER A C 1
ATOM 2685 O O . SER A 1 324 ? -27.829 -20.802 23.045 1.00 89.19 324 SER A O 1
ATOM 2687 N N . LYS A 1 325 ? -26.726 -20.531 24.991 1.00 84.88 325 LYS A N 1
ATOM 2688 C CA . LYS A 1 325 ? -26.113 -21.868 25.030 1.00 84.88 325 LYS A CA 1
ATOM 2689 C C . LYS A 1 325 ? -27.122 -23.005 24.836 1.00 84.88 325 LYS A C 1
ATOM 2691 O O . LYS A 1 325 ? -26.854 -23.959 24.113 1.00 84.88 325 LYS A O 1
ATOM 2696 N N . TYR A 1 326 ? -28.279 -22.917 25.493 1.00 82.69 326 TYR A N 1
ATOM 2697 C CA . TYR A 1 326 ? -29.298 -23.969 25.443 1.00 82.69 326 TYR A CA 1
ATOM 2698 C C . TYR A 1 326 ? -30.174 -23.878 24.196 1.00 82.69 326 TYR A C 1
ATOM 2700 O O . TYR A 1 326 ? -30.674 -24.898 23.752 1.00 82.69 326 TYR A O 1
ATOM 2708 N N . LYS A 1 327 ? -30.304 -22.688 23.596 1.00 78.56 327 LYS A N 1
ATOM 2709 C CA . LYS A 1 327 ? -31.016 -22.517 22.322 1.00 78.56 327 LYS A CA 1
ATOM 2710 C C . LYS A 1 327 ? -30.213 -23.039 21.130 1.00 78.56 327 LYS A C 1
ATOM 2712 O O . LYS A 1 327 ? -30.776 -23.717 20.288 1.00 78.56 327 LYS A O 1
ATOM 2717 N N . LYS A 1 328 ? -28.895 -22.790 21.086 1.00 61.66 328 LYS A N 1
ATOM 2718 C CA . LYS A 1 328 ? -28.019 -23.298 20.008 1.00 61.66 328 LYS A CA 1
ATOM 2719 C C . LYS A 1 328 ? -27.955 -24.834 19.950 1.00 61.66 328 LYS A C 1
ATOM 2721 O O . LYS A 1 328 ? -27.629 -25.376 18.902 1.00 61.66 328 LYS A O 1
ATOM 2726 N N . LYS A 1 329 ? -28.260 -25.536 21.050 1.00 54.44 329 LYS A N 1
ATOM 2727 C CA . LYS A 1 329 ? -28.334 -27.008 21.088 1.00 54.44 329 LYS A CA 1
ATOM 2728 C C . LYS A 1 329 ? -29.584 -27.591 20.422 1.00 54.44 329 LYS A C 1
ATOM 2730 O O . LYS A 1 329 ? -29.549 -28.769 20.099 1.00 54.44 329 LYS A O 1
ATOM 2735 N N . ASP A 1 330 ? -30.642 -26.804 20.229 1.00 48.50 330 ASP A N 1
ATOM 2736 C CA . ASP A 1 330 ? -31.901 -27.275 19.632 1.00 48.50 330 ASP A CA 1
ATOM 2737 C C . ASP A 1 330 ? -31.926 -27.134 18.090 1.00 48.50 330 ASP A C 1
ATOM 2739 O O . ASP A 1 330 ? -32.832 -27.661 17.446 1.00 48.50 330 ASP A O 1
ATOM 2743 N N . ASP A 1 331 ? -30.934 -26.452 17.498 1.00 46.19 331 ASP A N 1
ATOM 2744 C CA . ASP A 1 331 ? -30.817 -26.183 16.050 1.00 46.19 331 ASP A CA 1
ATOM 2745 C C . ASP A 1 331 ? -29.793 -27.096 15.320 1.00 46.19 331 ASP A C 1
ATOM 2747 O O . ASP A 1 331 ? -29.533 -26.911 14.127 1.00 46.19 331 ASP A O 1
ATOM 2751 N N . LEU A 1 332 ? -29.208 -28.075 16.025 1.00 39.56 332 LEU A N 1
ATOM 2752 C CA . LEU A 1 332 ? -28.280 -29.110 15.530 1.00 39.56 332 LEU A CA 1
ATOM 2753 C C . LEU A 1 332 ? -28.898 -30.495 15.738 1.00 39.56 332 LEU A C 1
ATOM 2755 O O . LEU A 1 332 ? -28.735 -31.346 14.831 1.00 39.56 332 LEU A O 1
#

InterPro domains:
  IPR000210 BTB/POZ domain [PF00651] (1-69)
  IPR000210 BTB/POZ domain [PF00651] (161-265)
  IPR000210 BTB/POZ domain [PS50097] (168-235)
  IPR000210 BTB/POZ domain [SM00225] (168-266)
  IPR011333 SKP1/BTB/POZ domain superfamily [G3DSA:3.30.710.10] (1-72)
  IPR011333 SKP1/BTB/POZ domain superfamily [G3DSA:3.30.710.10] (147-267)
  IPR011333 SKP1/BTB/POZ domain superfamily [SSF54695] (1-69)
  IPR011333 SKP1/BTB/POZ domain superfamily [SSF54695] (151-264)

Sequence (332 aa):
MLTGDMKEKKNECIEIEDIAYDVLDKFVFFLYTDTFKDLEWEAVIGLYYAADKYQVERLKILCCSFFLKDIDVHNVCEILMLIDKHHDSDFRMRVEDFILKNDDEIFSSSTWKQFVDEQPFLPAKTMLLKYDKDKGKRTVPETYDEKLSIHPTVQDDLLALYKSKIITDIDIICKDTTFHVHKSVLCASSIIMREWFKKDMKCKPKDIFEIQDLEDDIVSRMLLFLYTDSLEDVQWDIAMKLYHAADVYQILRLKIRCSCFLIENLQISNASTILLLAHEHQDAKLKSVVEDFIFMHDEEIFGSDEWAHFSESNVRLANETMRSKYKKKDDL

Foldseek 3Di:
DCQDPDVCVVVVDDDDDPADPVLVVVLVVCLQPVDDDPDDPVSLLRQCVVCLVVVVVLSVLVSLLVCLVPPDLQCLLVQLVSCVVRVDPLSNLSSLVVCLVCVVPNCVDPNLVVSCVVPVPSSVVSVCVNVDPCNVVDDDDDRSVRVNVPDDDSLNVLLVCQVVLPPFQEWEDEDPDIGGHHLVLLLVQFVQSVVVCVVPPPDDSYYYHYDYPDDPVLVVQLVNCSSHVDDPPADLVSLLRQLVVCLVRVRPSSVVVSLVVCLVVDDLLCLLVQCVSCVVSVPPVSNVSSLVVCLVCVVSNCPDPSLVVSCVVPVPSSVVSVVVSVVVVVVD

Secondary structure (DSSP, 8-state):
--SSS-HHHHHT-----SS-HHHHHHHHHHHHH----S--HHHHHHHHHHHHHHT-HHHHHHHHHHHHHS--TTTHHHHHHHHHHHT-HHHHHHHHHHHHHSHHHHHHSHHHHHHHHH-THHHHHHHHGGG-TTGGGSPPPPPHHHHHHHSPPHHHHHHHHHHHTTT--EEEE-SS-EEEE-HHHHHHH-HHHHHHHHHT-S--SSEEEE--SS-HHHHHHHHHHHHH---TT--HHHHHHHHHHHHHTT-HHHHHHHHHHHHHT--GGGHHHHHHHHHHTT-HHHHHHHHHHHHHTHHHHHTSHHHHHHHHH-HHHHHHHHHHHHHHTS--

Radius of gyration: 29.54 Å; chains: 1; bounding box: 71×58×80 Å

Organism: Argiope bruennichi (NCBI:txid94029)

pLDDT: mean 90.61, std 10.73, range [39.56, 98.0]